Protein AF-A0A2T7SPR4-F1 (afdb_monomer)

Solvent-accessible surface area (backbone atoms only — not comparable to full-atom values): 12784 Å² total; per-residue (Å²): 130,50,58,51,98,85,68,46,82,44,52,90,81,49,91,84,80,85,78,83,82,87,76,84,77,83,79,58,44,59,30,41,39,30,24,38,58,37,72,44,50,56,90,56,76,87,61,84,59,63,59,44,70,48,76,47,58,72,59,97,83,54,58,77,85,75,49,42,76,55,82,44,64,46,56,80,56,70,88,67,65,66,62,46,78,38,78,56,28,26,42,52,46,59,66,44,50,91,62,39,48,80,43,70,38,55,7,35,36,33,30,38,45,63,75,40,82,49,74,49,65,62,90,78,86,72,60,84,78,58,85,77,83,86,52,71,48,38,33,31,32,38,71,87,79,73,41,77,48,75,41,68,66,51,75,59,89,55,33,40,33,35,48,76,85,81,67,36,33,43,36,35,56,56,41,53,19,55,87,93,42,71,55,59,57,43,99,85,70,33,61,56,92,78,82,61,51,74,45,50,97,76,56,50,74,42,68,130

Foldseek 3Di:
DDADPVRDDCVVVDDDDDDDDPDDDDAAWEKEKEQAEAEDELPDAADACGLPIDMDTDPPPDDCVQKDWDKDWDFQPNVDSDFDKAALRIWIDTIDHPRYDYDYGGYIYGHHYAPDKDKDWRDDDDDWPDDDDIDMWIWGQHPVVRDIDTFDWDDDRQWTKTDPVPWKIKIFRWAWDDVPHGADADPVRIGDDDDTDTGGPDIDIIDD

Structure (mmCIF, N/CA/C/O backbone):
data_AF-A0A2T7SPR4-F1
#
_entry.id   AF-A0A2T7SPR4-F1
#
loop_
_atom_site.group_PDB
_atom_site.id
_atom_site.type_symbol
_atom_site.label_atom_id
_atom_site.label_alt_id
_atom_site.label_comp_id
_atom_site.label_asym_id
_atom_site.label_entity_id
_atom_site.label_seq_id
_atom_site.pdbx_PDB_ins_code
_atom_site.Cartn_x
_atom_site.Cartn_y
_atom_site.Cartn_z
_atom_site.occupancy
_atom_site.B_iso_or_equiv
_ato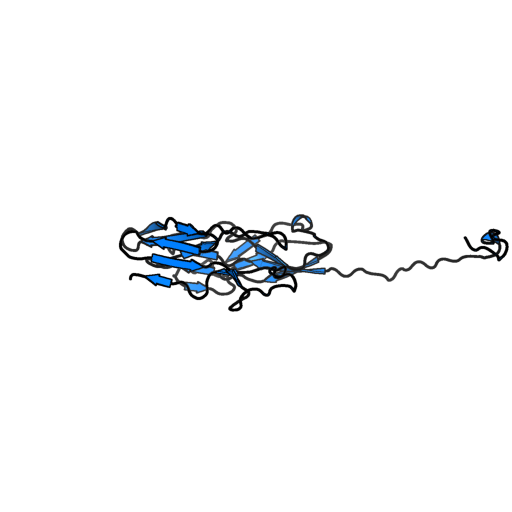m_site.auth_seq_id
_atom_site.auth_comp_id
_atom_site.auth_asym_id
_atom_site.auth_atom_id
_atom_site.pdbx_PDB_model_num
ATOM 1 N N . THR A 1 1 ? 25.889 -14.154 -46.155 1.00 71.38 1 THR A N 1
ATOM 2 C CA . THR A 1 1 ? 26.746 -14.254 -47.348 1.00 71.38 1 THR A CA 1
ATOM 3 C C . THR A 1 1 ? 26.028 -13.598 -48.499 1.00 71.38 1 THR A C 1
ATOM 5 O O . THR A 1 1 ? 24.821 -13.783 -48.635 1.00 71.38 1 THR A O 1
ATOM 8 N N . LEU A 1 2 ? 26.731 -12.753 -49.250 1.00 80.50 2 LEU A N 1
ATOM 9 C CA . LEU A 1 2 ? 26.182 -12.169 -50.472 1.00 80.50 2 LEU A CA 1
ATOM 10 C C . LEU A 1 2 ? 26.275 -13.241 -51.553 1.00 80.50 2 LEU A C 1
ATOM 12 O O . LEU A 1 2 ? 27.358 -13.768 -51.785 1.00 80.50 2 LEU A O 1
ATOM 16 N N . LYS A 1 3 ? 25.147 -13.606 -52.161 1.00 90.50 3 LYS A N 1
ATOM 17 C CA . LYS A 1 3 ? 25.098 -14.647 -53.190 1.00 90.50 3 LYS A CA 1
ATOM 18 C C . LYS A 1 3 ? 24.676 -14.070 -54.530 1.00 90.50 3 LYS A C 1
ATOM 20 O O . LYS A 1 3 ? 23.862 -13.148 -54.561 1.00 90.50 3 LYS A O 1
ATOM 25 N N . ASP A 1 4 ? 25.212 -14.612 -55.617 1.00 90.75 4 ASP A N 1
ATOM 26 C CA . ASP A 1 4 ? 24.749 -14.284 -56.967 1.00 90.75 4 ASP A CA 1
ATOM 27 C C . ASP A 1 4 ? 23.486 -15.085 -57.356 1.00 90.75 4 ASP A C 1
ATOM 29 O O . ASP A 1 4 ? 22.949 -15.880 -56.579 1.00 90.75 4 ASP A O 1
ATOM 33 N N . ALA A 1 5 ? 23.017 -14.898 -58.594 1.00 90.31 5 ALA A N 1
ATOM 34 C CA . ALA A 1 5 ? 21.871 -15.627 -59.141 1.00 90.31 5 ALA A CA 1
ATOM 35 C C . ALA A 1 5 ? 22.121 -17.140 -59.318 1.00 90.31 5 ALA A C 1
ATOM 37 O O . ALA A 1 5 ? 21.163 -17.897 -59.465 1.00 90.31 5 ALA A O 1
ATOM 38 N N . SER A 1 6 ? 23.383 -17.589 -59.287 1.00 93.38 6 SER A N 1
ATOM 39 C CA . SER A 1 6 ? 23.768 -19.005 -59.291 1.00 93.38 6 SER A CA 1
ATOM 40 C C . SER A 1 6 ? 23.952 -19.583 -57.879 1.00 93.38 6 SER A C 1
ATOM 42 O O . SER A 1 6 ? 24.276 -20.761 -57.727 1.00 93.38 6 SER A O 1
ATOM 44 N N . ASN A 1 7 ? 23.670 -18.783 -56.839 1.00 90.56 7 ASN A N 1
ATOM 45 C CA . ASN A 1 7 ? 23.831 -19.108 -55.423 1.00 90.56 7 ASN A CA 1
ATOM 46 C C . ASN A 1 7 ? 25.303 -19.327 -55.000 1.00 90.56 7 ASN A C 1
ATOM 48 O O . ASN A 1 7 ? 25.551 -19.919 -53.944 1.00 90.56 7 ASN A O 1
ATOM 52 N N . ALA A 1 8 ? 26.263 -18.831 -55.788 1.00 90.31 8 ALA A N 1
ATOM 53 C CA . ALA A 1 8 ? 27.683 -18.790 -55.449 1.00 90.31 8 ALA A CA 1
ATOM 54 C C . ALA A 1 8 ? 27.960 -17.696 -54.404 1.00 90.31 8 ALA A C 1
ATOM 56 O O . ALA A 1 8 ? 27.309 -16.651 -54.415 1.00 90.31 8 ALA A O 1
ATOM 57 N N . ASP A 1 9 ? 28.901 -17.933 -53.484 1.00 90.31 9 ASP A N 1
ATOM 58 C CA . ASP A 1 9 ? 29.313 -16.925 -52.500 1.00 90.31 9 ASP A CA 1
ATOM 59 C C . ASP A 1 9 ? 30.173 -15.858 -53.179 1.00 90.31 9 ASP A C 1
ATOM 61 O O . ASP A 1 9 ? 31.204 -16.155 -53.776 1.00 90.31 9 ASP A O 1
ATOM 65 N N . MET A 1 10 ? 29.729 -14.611 -53.090 1.00 88.75 10 MET A N 1
ATOM 66 C CA . MET A 1 10 ? 30.376 -13.457 -53.700 1.00 88.75 10 MET A CA 1
ATOM 67 C C . MET A 1 10 ? 31.043 -12.559 -52.664 1.00 88.75 10 MET A C 1
ATOM 69 O O . MET A 1 10 ? 31.479 -11.468 -53.019 1.00 88.75 10 MET A O 1
ATOM 73 N N . THR A 1 11 ? 31.107 -12.971 -51.395 1.00 87.12 11 THR A N 1
ATOM 74 C CA . THR A 1 11 ? 31.607 -12.132 -50.296 1.00 87.12 11 THR A CA 1
ATOM 75 C C . THR A 1 11 ? 33.022 -11.594 -50.572 1.00 87.12 11 THR A C 1
ATOM 77 O O . THR A 1 11 ? 33.270 -10.428 -50.289 1.00 87.12 11 THR A O 1
ATOM 80 N N . ASP A 1 12 ? 33.892 -12.362 -51.240 1.00 87.62 12 ASP A N 1
ATOM 81 C CA . ASP A 1 12 ? 35.265 -11.950 -51.596 1.00 87.62 12 ASP A CA 1
ATOM 82 C C . ASP A 1 12 ? 35.340 -10.866 -52.691 1.00 87.62 12 ASP A C 1
ATOM 84 O O . ASP A 1 12 ? 36.358 -10.188 -52.830 1.00 87.62 12 ASP A O 1
ATOM 88 N N . ASN A 1 13 ? 34.261 -10.659 -53.454 1.00 89.69 13 ASN A N 1
ATOM 89 C CA . ASN A 1 13 ? 34.183 -9.611 -54.480 1.00 89.69 13 ASN A CA 1
ATOM 90 C C . ASN A 1 13 ? 33.796 -8.239 -53.905 1.00 89.69 13 ASN A C 1
ATOM 92 O O . ASN A 1 13 ? 33.783 -7.249 -54.639 1.00 89.69 13 ASN A O 1
ATOM 96 N N . TYR A 1 14 ? 33.469 -8.166 -52.611 1.00 85.31 14 TYR A N 1
ATOM 97 C CA . TYR A 1 14 ? 33.059 -6.938 -51.939 1.00 85.31 14 TYR A CA 1
ATOM 98 C C . TYR A 1 14 ? 33.912 -6.683 -50.698 1.00 85.31 14 TYR A C 1
ATOM 100 O O . TYR A 1 14 ? 34.055 -7.533 -49.826 1.00 85.31 14 TYR A O 1
ATOM 108 N N . THR A 1 15 ? 34.405 -5.455 -50.547 1.00 86.38 15 THR A N 1
ATOM 109 C CA . THR A 1 15 ? 34.877 -4.980 -49.243 1.00 86.38 15 THR A CA 1
ATOM 110 C C . THR A 1 15 ? 33.665 -4.551 -48.421 1.00 86.38 15 THR A C 1
ATOM 112 O O . THR A 1 15 ? 33.066 -3.511 -48.688 1.00 86.38 15 THR A O 1
ATOM 115 N N . ILE A 1 16 ? 33.278 -5.361 -47.435 1.00 81.88 16 ILE A N 1
ATOM 116 C CA . ILE A 1 16 ? 32.205 -5.016 -46.497 1.00 81.88 16 ILE A CA 1
ATOM 117 C C . ILE A 1 16 ? 32.818 -4.272 -45.312 1.00 81.88 16 ILE A C 1
ATOM 119 O O . ILE A 1 16 ? 33.525 -4.865 -44.499 1.00 81.88 16 ILE A O 1
ATOM 123 N N . THR A 1 17 ? 32.514 -2.981 -45.194 1.00 83.31 17 THR A N 1
ATOM 124 C CA . THR A 1 17 ? 32.894 -2.176 -44.029 1.00 83.31 17 THR A CA 1
ATOM 125 C C . THR A 1 17 ? 31.699 -2.052 -43.097 1.00 83.31 17 THR A C 1
ATOM 127 O O . THR A 1 17 ? 30.687 -1.448 -43.453 1.00 83.31 17 THR A O 1
ATOM 130 N N . TYR A 1 18 ? 31.820 -2.605 -41.894 1.00 82.38 18 TYR A N 1
ATOM 131 C CA . TYR A 1 18 ? 30.871 -2.349 -40.816 1.00 82.38 18 TYR A CA 1
ATOM 132 C C . TYR A 1 18 ? 31.279 -1.066 -40.100 1.00 82.38 18 TYR A C 1
ATOM 134 O O . TYR A 1 18 ? 32.449 -0.875 -39.773 1.00 82.38 18 TYR A O 1
ATOM 142 N N . VAL A 1 19 ? 30.316 -0.177 -39.882 1.00 86.25 19 VAL A N 1
ATOM 143 C CA . VAL A 1 19 ? 30.499 0.986 -39.017 1.00 86.25 19 VAL A CA 1
ATOM 144 C C . VAL A 1 19 ? 29.833 0.660 -37.692 1.00 86.25 19 VAL A C 1
ATOM 146 O O . VAL A 1 19 ? 28.638 0.356 -37.665 1.00 86.25 19 VAL A O 1
ATOM 149 N N . ASP A 1 20 ? 30.599 0.717 -36.607 1.00 86.19 20 ASP A N 1
ATOM 150 C CA . ASP A 1 20 ? 30.055 0.508 -35.272 1.00 86.19 20 ASP A CA 1
ATOM 151 C C . ASP A 1 20 ? 29.042 1.602 -34.941 1.00 86.19 20 ASP A C 1
ATOM 153 O O . ASP A 1 20 ? 29.295 2.800 -35.098 1.00 86.19 20 ASP A O 1
ATOM 157 N N . ASN A 1 21 ? 27.887 1.191 -34.426 1.00 80.81 21 ASN A N 1
ATOM 158 C CA . ASN A 1 21 ? 26.965 2.127 -33.815 1.00 80.81 21 ASN A CA 1
ATOM 159 C C . ASN A 1 21 ? 27.462 2.469 -32.407 1.00 80.81 21 ASN A C 1
ATOM 161 O O . ASN A 1 21 ? 27.262 1.713 -31.460 1.00 80.81 21 ASN A O 1
ATOM 165 N N . THR A 1 22 ? 28.078 3.638 -32.275 1.00 84.19 22 THR A N 1
ATOM 166 C CA . THR A 1 22 ? 28.617 4.150 -31.008 1.00 84.19 22 THR A CA 1
ATOM 167 C C . THR A 1 22 ? 27.644 5.065 -30.257 1.00 84.19 22 THR A C 1
ATOM 169 O O . THR A 1 22 ? 28.009 5.642 -29.236 1.00 84.19 22 THR A O 1
ATOM 172 N N . THR A 1 23 ? 26.408 5.218 -30.749 1.00 85.75 23 THR A N 1
ATOM 173 C CA . THR A 1 23 ? 25.467 6.254 -30.275 1.00 85.75 23 THR A CA 1
ATOM 174 C C . THR A 1 23 ? 24.176 5.717 -29.663 1.00 85.75 23 THR A C 1
ATOM 176 O O . THR A 1 23 ? 23.462 6.465 -28.993 1.00 85.75 23 THR A O 1
ATOM 179 N N . SER A 1 24 ? 23.851 4.435 -29.848 1.00 85.56 24 SER A N 1
ATOM 180 C CA . SER A 1 24 ? 22.658 3.855 -29.227 1.00 85.56 24 SER A CA 1
ATOM 181 C C . SER A 1 24 ? 22.791 3.787 -27.708 1.00 85.56 24 SER A C 1
ATOM 183 O O . SER A 1 24 ? 23.761 3.261 -27.171 1.00 85.56 24 SER A O 1
ATOM 185 N N . SER A 1 25 ? 21.766 4.277 -27.014 1.00 86.56 25 SER A N 1
ATOM 186 C CA . SER A 1 25 ? 21.624 4.157 -25.566 1.00 86.56 25 SER A CA 1
ATOM 187 C C . SER A 1 25 ? 20.241 3.614 -25.226 1.00 86.56 25 SER A C 1
ATOM 189 O O . SER A 1 25 ? 19.264 3.871 -25.930 1.00 86.56 25 SER A O 1
ATOM 191 N N . ILE A 1 26 ? 20.166 2.839 -24.148 1.00 87.75 26 ILE A N 1
ATOM 192 C CA . ILE A 1 26 ? 18.902 2.399 -23.561 1.00 87.75 26 ILE A CA 1
ATOM 193 C C . ILE A 1 26 ? 18.678 3.271 -22.333 1.00 87.75 26 ILE A C 1
ATOM 195 O O . ILE A 1 26 ? 19.463 3.235 -21.384 1.00 87.75 26 ILE A O 1
ATOM 199 N N . ALA A 1 27 ? 17.629 4.090 -22.370 1.00 94.12 27 ALA A N 1
ATOM 200 C CA . ALA A 1 27 ? 17.249 4.895 -21.221 1.00 94.12 27 ALA A CA 1
ATOM 201 C C . ALA A 1 27 ? 16.743 3.995 -20.085 1.00 94.12 27 ALA A C 1
ATOM 203 O O . ALA A 1 27 ? 16.100 2.971 -20.325 1.00 94.12 27 ALA A O 1
ATOM 204 N N . LYS A 1 28 ? 17.001 4.402 -18.840 1.00 96.38 28 LYS A N 1
ATOM 205 C CA . LYS A 1 28 ? 16.432 3.734 -17.667 1.00 96.38 28 LYS A CA 1
ATOM 206 C C . LYS A 1 28 ? 14.904 3.830 -17.685 1.00 96.38 28 LYS A C 1
ATOM 208 O O . LYS A 1 28 ? 14.354 4.876 -18.032 1.00 96.38 28 LYS A O 1
ATOM 213 N N . ALA A 1 29 ? 14.230 2.770 -17.252 1.00 97.62 29 ALA A N 1
ATOM 214 C CA . ALA A 1 29 ? 12.786 2.776 -17.046 1.00 97.62 29 ALA A CA 1
ATOM 215 C C . ALA A 1 29 ? 12.419 3.555 -15.770 1.00 97.62 29 ALA A C 1
ATOM 217 O O . ALA A 1 29 ? 13.218 3.658 -14.842 1.00 97.62 29 ALA A O 1
ATOM 218 N N . ASN A 1 30 ? 11.210 4.107 -15.688 1.00 97.94 30 ASN A N 1
ATOM 219 C CA . ASN A 1 30 ? 10.758 4.788 -14.472 1.00 97.94 30 ASN A CA 1
ATOM 220 C C . ASN A 1 30 ? 10.145 3.780 -13.497 1.00 97.94 30 ASN A C 1
ATOM 222 O O . ASN A 1 30 ? 9.301 2.980 -13.891 1.00 97.94 30 ASN A O 1
ATOM 226 N N . LEU A 1 31 ? 10.540 3.859 -12.227 1.00 98.19 31 LEU A N 1
ATOM 227 C CA . LEU A 1 31 ? 9.975 3.061 -11.144 1.00 98.19 31 LEU A CA 1
ATOM 228 C C . LEU A 1 31 ? 9.487 3.988 -10.033 1.00 98.19 31 LEU A C 1
ATOM 230 O O . LEU A 1 31 ? 10.230 4.851 -9.562 1.00 98.19 31 LEU A O 1
ATOM 234 N N . THR A 1 32 ? 8.254 3.795 -9.587 1.00 98.06 32 THR A N 1
ATOM 235 C C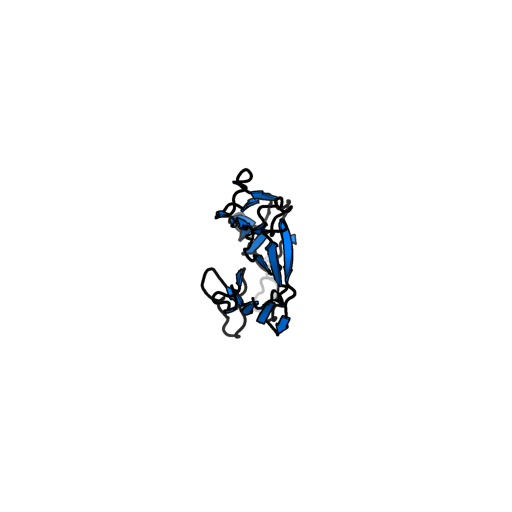A . THR A 1 32 ? 7.701 4.475 -8.416 1.00 98.06 32 THR A CA 1
ATOM 236 C C . THR A 1 32 ? 7.659 3.518 -7.236 1.00 98.06 32 THR A C 1
ATOM 238 O O . THR A 1 32 ? 7.144 2.405 -7.342 1.00 98.06 32 THR A O 1
ATOM 241 N N . VAL A 1 33 ? 8.192 3.975 -6.106 1.00 98.50 33 VAL A N 1
ATOM 242 C CA . VAL A 1 33 ? 8.182 3.288 -4.815 1.00 98.50 33 VAL A CA 1
ATOM 243 C C . VAL A 1 33 ? 7.330 4.116 -3.860 1.00 98.50 33 VAL A C 1
ATOM 245 O O . VAL A 1 33 ? 7.739 5.189 -3.422 1.00 98.50 33 VAL A O 1
ATOM 248 N N . ALA A 1 34 ? 6.125 3.646 -3.561 1.00 97.75 34 ALA A N 1
ATOM 249 C CA . ALA A 1 34 ? 5.205 4.330 -2.661 1.00 97.75 34 ALA A CA 1
ATOM 250 C C . ALA A 1 34 ? 5.328 3.756 -1.250 1.00 97.75 34 ALA A C 1
ATOM 252 O O . ALA A 1 34 ? 5.227 2.542 -1.089 1.00 97.75 34 ALA A O 1
ATOM 253 N N . ALA A 1 35 ? 5.521 4.600 -0.235 1.00 98.50 35 ALA A N 1
ATOM 254 C CA . ALA A 1 35 ? 5.318 4.177 1.147 1.00 98.50 35 ALA A CA 1
ATOM 255 C C . ALA A 1 35 ? 3.833 3.873 1.358 1.00 98.50 35 ALA A C 1
ATOM 257 O O . ALA A 1 35 ? 2.975 4.702 1.059 1.00 98.50 35 ALA A O 1
ATOM 258 N N . ASN A 1 36 ? 3.528 2.677 1.851 1.00 97.88 36 ASN A N 1
ATOM 259 C CA . ASN A 1 36 ? 2.151 2.306 2.140 1.00 97.88 36 ASN A CA 1
ATOM 260 C C . ASN A 1 36 ? 1.699 3.043 3.399 1.00 97.88 36 ASN A C 1
ATOM 262 O O . ASN A 1 36 ? 2.442 3.093 4.383 1.00 97.88 36 ASN A O 1
ATOM 266 N N . SER A 1 37 ? 0.477 3.576 3.383 1.00 97.44 37 SER A N 1
ATOM 267 C CA . SER A 1 37 ? -0.091 4.216 4.564 1.00 97.44 37 SER A CA 1
ATOM 268 C C . SER A 1 37 ? -0.147 3.237 5.737 1.00 97.44 37 SER A C 1
ATOM 270 O O . SER A 1 37 ? -0.421 2.044 5.557 1.00 97.44 37 SER A O 1
ATOM 272 N N . ASP A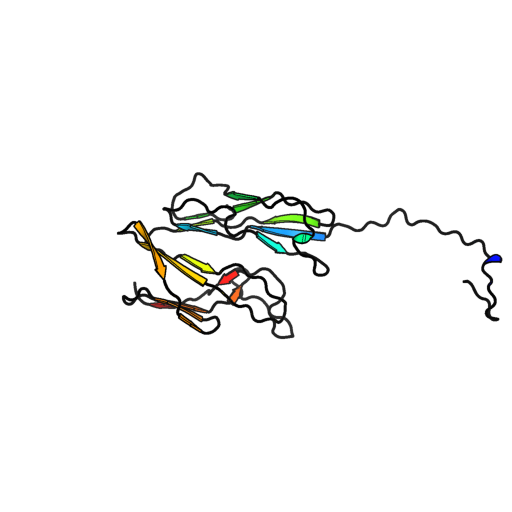 1 38 ? 0.116 3.744 6.937 1.00 98.19 38 ASP A N 1
ATOM 273 C CA . ASP A 1 38 ? 0.130 2.946 8.162 1.00 98.19 38 ASP A CA 1
ATOM 274 C C . ASP A 1 38 ? -0.577 3.670 9.308 1.00 98.19 38 ASP A C 1
ATOM 276 O O . ASP A 1 38 ? -0.823 4.881 9.266 1.00 98.19 38 ASP A O 1
ATOM 280 N N . ALA A 1 39 ? -0.930 2.911 10.338 1.00 98.19 39 ALA A N 1
ATOM 281 C CA . ALA A 1 39 ? -1.628 3.436 11.491 1.00 98.19 39 ALA A CA 1
ATOM 282 C C . ALA A 1 39 ? -1.265 2.694 12.775 1.00 98.19 39 ALA A C 1
ATOM 284 O O . ALA A 1 39 ? -0.967 1.501 12.767 1.00 98.19 39 ALA A O 1
ATOM 285 N N . ARG A 1 40 ? -1.370 3.404 13.897 1.00 98.00 40 ARG A N 1
ATOM 286 C CA . ARG A 1 40 ? -1.244 2.828 15.241 1.00 98.00 40 ARG A CA 1
ATOM 287 C C . ARG A 1 40 ? -2.214 3.479 16.210 1.00 98.00 40 ARG A C 1
ATOM 289 O O . ARG A 1 40 ? -2.669 4.595 15.969 1.00 98.00 40 ARG A O 1
ATOM 296 N N . PHE A 1 41 ? -2.456 2.847 17.353 1.00 98.38 41 PHE A N 1
ATOM 297 C CA . PHE A 1 41 ? -3.156 3.512 18.453 1.00 98.38 41 PHE A CA 1
ATOM 298 C C . PHE A 1 41 ? -2.248 4.504 19.192 1.00 98.38 41 PHE A C 1
ATOM 300 O O . PHE A 1 41 ? -1.024 4.338 19.239 1.00 98.38 41 PHE A O 1
ATOM 307 N N . VAL A 1 42 ? -2.853 5.517 19.822 1.00 97.12 42 VAL A N 1
ATOM 308 C CA . VAL A 1 42 ? -2.161 6.546 20.629 1.00 97.12 42 VAL A CA 1
ATOM 309 C C . VAL A 1 42 ? -1.198 5.979 21.683 1.00 97.12 42 VAL A C 1
ATOM 311 O O . VAL A 1 42 ? -0.183 6.611 21.963 1.00 97.12 42 VAL A O 1
ATOM 314 N N . VAL A 1 43 ? -1.466 4.782 22.218 1.00 95.25 43 VAL A N 1
ATOM 315 C CA . VAL A 1 43 ? -0.647 4.110 23.250 1.00 95.25 43 VAL A CA 1
ATOM 316 C C . VAL A 1 43 ? 0.543 3.315 22.709 1.00 95.25 43 VAL A C 1
ATOM 318 O O . VAL A 1 43 ? 1.385 2.871 23.484 1.00 95.25 43 VAL A O 1
ATOM 321 N N . GLN A 1 44 ? 0.607 3.088 21.397 1.00 96.75 44 GLN A N 1
ATOM 322 C CA . GLN A 1 44 ? 1.661 2.287 20.777 1.00 96.75 44 GLN A CA 1
ATOM 323 C C . GLN A 1 44 ? 2.825 3.161 20.310 1.00 96.75 44 GLN A C 1
ATOM 325 O O . GLN A 1 44 ? 2.663 4.343 20.015 1.00 96.75 44 GLN A O 1
ATOM 330 N N . THR A 1 45 ? 4.004 2.562 20.189 1.00 96.38 45 THR A N 1
ATOM 331 C CA . THR A 1 45 ? 5.123 3.149 19.445 1.00 96.38 45 THR A CA 1
ATOM 332 C C . THR A 1 45 ? 4.980 2.860 17.952 1.00 96.38 45 THR A C 1
ATOM 334 O O . THR A 1 45 ? 4.241 1.959 17.557 1.00 96.38 45 THR A O 1
ATOM 337 N N . ASP A 1 46 ? 5.696 3.614 17.119 1.00 97.19 46 ASP A N 1
ATOM 338 C CA . ASP A 1 46 ? 5.733 3.360 15.677 1.00 97.19 46 ASP A CA 1
ATOM 339 C C . ASP A 1 46 ? 6.304 1.958 15.394 1.00 97.19 46 ASP A C 1
ATOM 341 O O . ASP A 1 46 ? 7.256 1.516 16.047 1.00 97.19 46 ASP A O 1
ATOM 345 N N . ALA A 1 47 ? 5.710 1.250 14.433 1.00 96.06 47 ALA A N 1
ATOM 346 C CA . ALA A 1 47 ? 6.178 -0.066 14.021 1.00 96.06 47 ALA A CA 1
ATOM 347 C C . ALA A 1 47 ? 7.452 0.052 13.171 1.00 96.06 47 ALA A C 1
ATOM 349 O O . ALA A 1 47 ? 7.578 0.938 12.323 1.00 96.06 47 ALA A O 1
ATOM 350 N N . ALA A 1 48 ? 8.395 -0.873 13.358 1.00 96.38 48 ALA A N 1
ATOM 351 C CA . ALA A 1 48 ? 9.579 -0.940 12.510 1.00 96.38 48 ALA A CA 1
ATOM 352 C C . ALA A 1 48 ? 9.172 -1.222 11.054 1.00 96.38 48 ALA A C 1
ATOM 354 O O . ALA A 1 48 ? 8.454 -2.180 10.784 1.00 96.38 48 ALA A O 1
ATOM 355 N N . GLY A 1 49 ? 9.633 -0.385 10.121 1.00 96.50 49 GLY A N 1
ATOM 356 C CA . GLY A 1 49 ? 9.322 -0.528 8.695 1.00 96.50 49 GLY A CA 1
ATOM 357 C C . GLY A 1 49 ? 7.884 -0.169 8.297 1.00 96.50 49 GLY A C 1
ATOM 358 O O . GLY A 1 49 ? 7.563 -0.288 7.115 1.00 96.50 49 GLY A O 1
ATOM 359 N N . TYR A 1 50 ? 7.049 0.306 9.231 1.00 98.00 50 TYR A N 1
ATOM 360 C CA . TYR A 1 50 ? 5.652 0.693 8.988 1.00 98.00 50 TYR A CA 1
ATOM 361 C C . TYR A 1 50 ? 4.880 -0.385 8.199 1.00 98.00 50 TYR A C 1
ATOM 363 O O . TYR A 1 50 ? 5.046 -1.581 8.442 1.00 98.00 50 TYR A O 1
ATOM 371 N N . ASN A 1 51 ? 4.069 0.016 7.217 1.00 97.06 51 ASN A N 1
ATOM 372 C CA . ASN A 1 51 ? 3.353 -0.894 6.325 1.00 97.06 51 ASN A CA 1
ATOM 373 C C . ASN A 1 51 ? 4.138 -1.217 5.030 1.00 97.06 51 ASN A C 1
ATOM 375 O O . ASN A 1 51 ? 3.567 -1.673 4.036 1.00 97.06 51 ASN A O 1
ATOM 379 N N . GLY A 1 52 ? 5.455 -0.986 5.015 1.00 97.44 52 GLY A N 1
ATOM 380 C CA . GLY A 1 52 ? 6.315 -1.250 3.861 1.00 97.44 52 GLY A CA 1
ATOM 381 C C . GLY A 1 52 ? 6.067 -0.321 2.666 1.00 97.44 52 GLY A C 1
ATOM 382 O O . GLY A 1 52 ? 5.572 0.798 2.809 1.00 97.44 52 GLY A O 1
ATOM 383 N N . VAL A 1 53 ? 6.445 -0.787 1.473 1.00 98.06 53 VAL A N 1
ATOM 384 C CA . VAL A 1 53 ? 6.294 -0.047 0.212 1.00 98.06 53 VAL A CA 1
ATOM 385 C C . VAL A 1 53 ? 5.595 -0.880 -0.860 1.00 98.06 53 VAL A C 1
ATOM 387 O O . VAL A 1 53 ? 5.640 -2.110 -0.825 1.00 98.06 53 VAL A O 1
ATOM 390 N N . SER A 1 54 ? 5.007 -0.202 -1.842 1.00 96.94 54 SER A N 1
ATOM 391 C CA . SER A 1 54 ? 4.497 -0.792 -3.081 1.00 96.94 54 SER A CA 1
ATOM 392 C C . SER A 1 54 ? 5.265 -0.256 -4.288 1.00 96.94 54 SER A C 1
ATOM 394 O O . SER A 1 54 ? 5.664 0.909 -4.321 1.00 96.94 54 SER A O 1
ATOM 396 N N . TYR A 1 55 ? 5.460 -1.102 -5.299 1.00 96.75 55 TYR A N 1
ATOM 397 C CA . TYR A 1 55 ? 6.251 -0.788 -6.490 1.00 96.75 55 TYR A CA 1
ATOM 398 C C . TYR A 1 55 ? 5.361 -0.698 -7.726 1.00 96.75 55 TYR A C 1
ATOM 400 O O . TYR A 1 55 ? 4.448 -1.501 -7.883 1.00 96.75 55 TYR A O 1
ATOM 408 N N . SER A 1 56 ? 5.621 0.255 -8.617 1.00 95.38 56 SER A N 1
ATOM 409 C CA . SER A 1 56 ? 4.949 0.353 -9.917 1.00 95.38 56 SER A CA 1
ATOM 410 C C . SER A 1 56 ? 5.934 0.802 -10.988 1.00 95.38 56 SER A C 1
ATOM 412 O O . SER A 1 56 ? 6.723 1.714 -10.748 1.00 95.38 56 SER A O 1
ATOM 414 N N . GLY A 1 57 ? 5.884 0.169 -12.161 1.00 95.62 57 GLY A N 1
ATOM 415 C CA . GLY A 1 57 ? 6.761 0.485 -13.294 1.00 95.62 57 GLY A CA 1
ATOM 416 C C . GLY A 1 57 ? 7.851 -0.546 -13.593 1.00 95.62 57 GLY A C 1
ATOM 417 O O . GLY A 1 57 ? 8.647 -0.317 -14.500 1.00 95.62 57 GLY A O 1
ATOM 418 N N . PHE A 1 58 ? 7.887 -1.688 -12.891 1.00 95.50 58 PHE A N 1
ATOM 419 C CA . PHE A 1 58 ? 8.723 -2.812 -13.324 1.00 95.50 58 PHE A CA 1
ATOM 420 C C . PHE A 1 58 ? 8.320 -3.274 -14.727 1.00 95.50 58 PHE A C 1
ATOM 422 O O . PHE A 1 58 ? 7.133 -3.349 -15.056 1.00 95.50 58 PHE A O 1
ATOM 429 N N . VAL A 1 59 ? 9.316 -3.599 -15.546 1.00 94.44 59 VAL A N 1
ATOM 430 C CA . VAL A 1 59 ? 9.125 -4.089 -16.913 1.00 94.44 59 VAL A CA 1
ATOM 431 C C . VAL A 1 59 ? 9.471 -5.572 -17.009 1.00 94.44 59 VAL A C 1
ATOM 433 O O . VAL A 1 59 ? 10.151 -6.116 -16.148 1.00 94.44 59 VAL A O 1
ATOM 436 N N . ALA A 1 60 ? 8.982 -6.244 -18.053 1.00 91.56 60 ALA A N 1
ATOM 437 C CA . ALA A 1 60 ? 9.356 -7.623 -18.393 1.00 91.56 60 ALA A CA 1
ATOM 438 C C . ALA A 1 60 ? 9.208 -8.665 -17.256 1.00 91.56 60 ALA A C 1
ATOM 440 O O . ALA A 1 60 ? 9.916 -9.667 -17.237 1.00 91.56 60 ALA A O 1
ATOM 441 N N . GLY A 1 61 ? 8.276 -8.449 -16.319 1.00 89.50 61 GLY A N 1
ATOM 442 C CA . GLY A 1 61 ? 8.056 -9.355 -15.185 1.00 89.50 61 GLY A CA 1
ATOM 443 C C . GLY A 1 61 ? 9.128 -9.273 -14.093 1.00 89.50 61 GLY A C 1
ATOM 444 O O . GLY A 1 61 ? 9.178 -10.143 -13.226 1.00 89.50 61 GLY A O 1
ATOM 445 N N . GLU A 1 62 ? 9.980 -8.246 -14.122 1.00 95.12 62 GLU A N 1
ATOM 446 C CA . GLU A 1 62 ? 10.939 -7.980 -13.056 1.00 95.12 62 GLU A CA 1
ATOM 447 C C . GLU A 1 62 ? 10.234 -7.660 -11.729 1.00 95.12 62 GLU A C 1
ATOM 449 O O . GLU A 1 62 ? 9.081 -7.227 -11.680 1.00 95.12 62 GLU A O 1
ATOM 454 N N . THR A 1 63 ? 10.952 -7.877 -10.628 1.00 94.31 63 THR A N 1
ATOM 455 C CA . THR A 1 63 ? 10.462 -7.628 -9.267 1.00 94.31 63 THR A CA 1
ATOM 456 C C . THR A 1 63 ? 11.486 -6.816 -8.480 1.00 94.31 63 THR A C 1
ATOM 458 O O . THR A 1 63 ? 12.571 -6.521 -8.982 1.00 94.31 63 THR A O 1
ATOM 461 N N . SER A 1 64 ? 11.200 -6.502 -7.213 1.00 95.19 64 SER A N 1
ATOM 462 C CA . SER A 1 64 ? 12.142 -5.803 -6.328 1.00 95.19 64 SER A CA 1
ATOM 463 C C . SER A 1 64 ? 13.496 -6.505 -6.163 1.00 95.19 64 SER A C 1
ATOM 465 O O . SER A 1 64 ? 14.447 -5.855 -5.739 1.00 95.19 64 SER A O 1
ATOM 467 N N . SER A 1 65 ? 13.630 -7.774 -6.569 1.00 96.12 65 SER A N 1
ATOM 468 C CA . SER A 1 65 ? 14.906 -8.500 -6.604 1.00 96.12 65 SER A CA 1
ATOM 469 C C . SER A 1 65 ? 15.966 -7.877 -7.520 1.00 96.12 65 SER A C 1
ATOM 471 O O . SER A 1 65 ? 17.143 -8.183 -7.363 1.00 96.12 65 SER A O 1
ATOM 473 N N . VAL A 1 66 ? 15.573 -7.042 -8.493 1.00 97.25 66 VAL A N 1
ATOM 474 C CA . VAL A 1 66 ? 16.516 -6.348 -9.396 1.00 97.25 66 VAL A CA 1
ATOM 475 C C . VAL A 1 66 ? 17.031 -5.026 -8.817 1.00 97.25 66 VAL A C 1
ATOM 477 O O . VAL A 1 66 ? 17.874 -4.365 -9.425 1.00 97.25 66 VAL A O 1
ATOM 480 N N . LEU A 1 67 ? 16.509 -4.612 -7.660 1.00 98.06 67 LEU A N 1
ATOM 481 C CA . LEU A 1 67 ? 16.928 -3.400 -6.970 1.00 98.06 67 LEU A CA 1
ATOM 482 C C . LEU A 1 67 ? 18.071 -3.704 -5.999 1.00 98.06 67 LEU A C 1
ATOM 484 O O . LEU A 1 67 ? 18.133 -4.771 -5.393 1.00 98.06 67 LEU A O 1
ATOM 488 N N . GLY A 1 68 ? 18.964 -2.733 -5.836 1.00 98.25 68 GLY A N 1
ATOM 489 C CA . GLY A 1 68 ? 19.990 -2.735 -4.799 1.00 98.25 68 GLY A CA 1
ATOM 490 C C . GLY A 1 68 ? 19.634 -1.809 -3.635 1.00 98.25 68 GLY A C 1
ATOM 491 O O . GLY A 1 68 ? 18.688 -1.018 -3.701 1.00 98.25 68 GLY A O 1
ATOM 492 N N . GLY A 1 69 ? 20.464 -1.839 -2.593 1.00 97.31 69 GLY A N 1
ATOM 493 C CA . GLY A 1 69 ? 20.234 -1.082 -1.361 1.00 97.31 69 GLY A CA 1
ATOM 494 C C . GLY A 1 69 ? 19.134 -1.696 -0.494 1.00 97.31 69 GLY A C 1
ATOM 495 O O . GLY A 1 69 ? 18.671 -2.807 -0.745 1.00 97.31 69 GLY A O 1
ATOM 496 N N . SER A 1 70 ? 18.719 -0.955 0.528 1.00 96.88 70 SER A N 1
ATOM 497 C 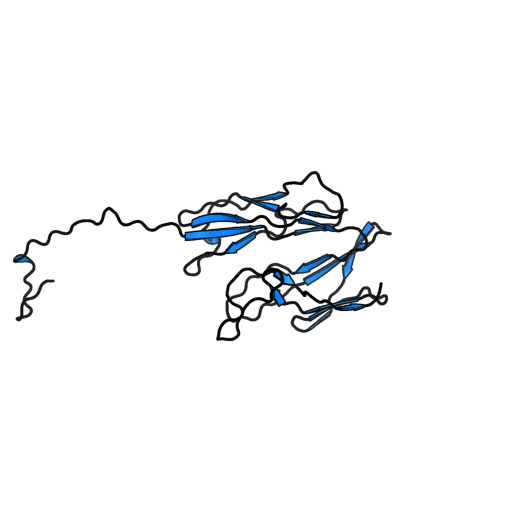CA . SER A 1 70 ? 17.660 -1.370 1.449 1.00 96.88 70 SER A CA 1
ATOM 498 C C . SER A 1 70 ? 16.646 -0.250 1.579 1.00 96.88 70 SER A C 1
ATOM 500 O O . SER A 1 70 ? 17.020 0.911 1.753 1.00 96.88 70 SER A O 1
ATOM 502 N N . VAL A 1 71 ? 15.362 -0.598 1.516 1.00 97.69 71 VAL A N 1
ATOM 503 C CA . VAL A 1 71 ? 14.303 0.380 1.753 1.00 97.69 71 VAL A CA 1
ATOM 504 C C . VAL A 1 71 ? 14.334 0.833 3.212 1.00 97.69 71 VAL A C 1
ATOM 506 O O . VAL A 1 71 ? 14.395 0.019 4.133 1.00 97.69 71 VAL A O 1
ATOM 509 N N . SER A 1 72 ? 14.286 2.143 3.413 1.00 98.19 72 SER A N 1
ATOM 510 C CA . SER A 1 72 ? 14.123 2.780 4.715 1.00 98.19 72 SER A CA 1
ATOM 511 C C . SER A 1 72 ? 12.895 3.673 4.670 1.00 98.19 72 SER A C 1
ATOM 513 O O . SER A 1 72 ? 12.724 4.433 3.716 1.00 98.19 72 SER A O 1
ATOM 515 N N . ILE A 1 73 ? 12.045 3.580 5.690 1.00 98.69 73 ILE A N 1
ATOM 516 C CA . ILE A 1 73 ? 10.849 4.409 5.836 1.00 98.69 73 ILE A CA 1
ATOM 517 C C . ILE A 1 73 ? 10.988 5.199 7.130 1.00 98.69 73 ILE A C 1
ATOM 519 O O . ILE A 1 73 ? 11.184 4.623 8.200 1.00 98.69 73 ILE A O 1
ATOM 523 N N . SER A 1 74 ? 10.878 6.519 7.027 1.00 98.19 74 SER A N 1
ATOM 524 C CA . SER A 1 74 ? 10.855 7.424 8.176 1.00 98.19 74 SER A CA 1
ATOM 525 C C . SER A 1 74 ? 9.518 8.149 8.263 1.00 98.19 74 SER A C 1
ATOM 527 O O . SER A 1 74 ? 8.848 8.349 7.252 1.00 98.19 74 SER A O 1
ATOM 529 N N . ARG A 1 75 ? 9.140 8.554 9.476 1.00 98.38 75 ARG A N 1
ATOM 530 C CA . ARG A 1 75 ? 7.981 9.414 9.714 1.00 98.38 75 ARG A CA 1
ATOM 531 C C . ARG A 1 75 ? 8.458 10.840 9.955 1.00 98.38 75 ARG A C 1
ATOM 533 O O . ARG A 1 75 ? 9.126 11.106 10.952 1.00 98.38 75 ARG A O 1
ATOM 540 N N . SER A 1 76 ? 8.121 11.754 9.049 1.00 98.19 76 SER A N 1
ATOM 541 C CA . SER A 1 76 ? 8.611 13.142 9.064 1.00 98.19 76 SER A CA 1
ATOM 542 C C . SER A 1 76 ? 8.156 13.932 10.297 1.00 98.19 76 SER A C 1
ATOM 544 O O . SER A 1 76 ? 8.859 14.829 10.754 1.00 98.19 76 SER A O 1
ATOM 546 N N . ASN A 1 77 ? 7.015 13.563 10.883 1.00 97.44 77 ASN A N 1
ATOM 547 C CA . ASN A 1 77 ? 6.448 14.161 12.089 1.00 97.44 77 ASN A CA 1
ATOM 548 C C . ASN A 1 77 ? 6.594 13.260 13.332 1.00 97.44 77 ASN A C 1
ATOM 550 O O . ASN A 1 77 ? 5.668 13.148 14.132 1.00 97.44 77 ASN A O 1
ATOM 554 N N . ALA A 1 78 ? 7.749 12.610 13.516 1.00 96.38 78 ALA A N 1
ATOM 555 C CA . ALA A 1 78 ? 7.972 11.637 14.596 1.00 96.38 78 ALA A CA 1
ATOM 556 C C . ALA A 1 78 ? 7.675 12.160 16.021 1.00 96.38 78 ALA A C 1
ATOM 558 O O . ALA A 1 78 ? 7.283 11.385 16.890 1.00 96.38 78 ALA A O 1
ATOM 559 N N . ALA A 1 79 ? 7.820 13.467 16.270 1.00 96.81 79 ALA A N 1
ATOM 560 C CA . ALA A 1 79 ? 7.502 14.081 17.564 1.00 96.81 79 ALA A CA 1
ATOM 561 C C . ALA A 1 79 ? 5.987 14.232 17.822 1.00 96.81 79 ALA A C 1
ATOM 563 O O . ALA A 1 79 ? 5.568 14.468 18.956 1.00 96.81 79 ALA A O 1
ATOM 564 N N . THR A 1 80 ? 5.150 14.116 16.789 1.00 97.00 80 THR A N 1
ATOM 565 C CA . THR A 1 80 ? 3.699 14.251 16.905 1.00 97.00 80 THR A CA 1
ATOM 566 C C . THR A 1 80 ? 3.075 12.934 17.348 1.00 97.00 80 THR A C 1
ATOM 568 O O . THR A 1 80 ? 3.085 11.952 16.609 1.00 97.00 80 THR A O 1
ATOM 571 N N . GLN A 1 81 ? 2.483 12.939 18.544 1.00 96.88 81 GLN A N 1
ATOM 572 C CA . GLN A 1 81 ? 1.882 11.751 19.165 1.00 96.88 81 GLN A CA 1
ATOM 573 C C . GLN A 1 81 ? 0.363 11.865 19.370 1.00 96.88 81 GLN A C 1
ATOM 575 O O . GLN A 1 81 ? -0.266 10.900 19.799 1.00 96.88 81 GLN A O 1
ATOM 580 N N . ALA A 1 82 ? -0.227 13.027 19.071 1.00 97.88 82 ALA A N 1
ATOM 581 C CA . ALA A 1 82 ? -1.664 13.245 19.186 1.00 97.88 82 ALA A CA 1
ATOM 582 C C . ALA A 1 82 ? -2.437 12.405 18.158 1.00 97.88 82 ALA A C 1
ATOM 584 O O . ALA A 1 82 ? -1.949 12.163 17.051 1.00 97.88 82 ALA A O 1
ATOM 585 N N . ALA A 1 83 ? -3.655 11.994 18.515 1.00 98.38 83 ALA A N 1
ATOM 586 C CA . ALA A 1 83 ? -4.552 11.342 17.570 1.00 98.38 83 ALA A CA 1
ATOM 587 C C . ALA A 1 83 ? -4.837 12.264 16.376 1.00 98.38 83 ALA A C 1
ATOM 589 O O . ALA A 1 83 ? -5.051 13.464 16.549 1.00 98.38 83 ALA A O 1
ATOM 590 N N . GLY A 1 84 ? -4.829 11.703 15.172 1.00 98.38 84 GLY A N 1
ATOM 591 C CA . GLY A 1 84 ? -5.010 12.467 13.946 1.00 98.38 84 GLY A CA 1
ATOM 592 C C . GLY A 1 84 ? -4.528 11.733 12.703 1.00 98.38 84 GLY A C 1
ATOM 593 O O . GLY A 1 84 ? -3.842 10.712 12.781 1.00 98.38 84 GLY A O 1
ATOM 594 N N . HIS A 1 85 ? -4.895 12.289 11.554 1.00 98.44 85 HIS A N 1
ATOM 595 C CA . HIS A 1 85 ? -4.432 11.855 10.245 1.00 98.44 85 HIS A CA 1
ATOM 596 C C . HIS A 1 85 ? -3.365 12.825 9.729 1.00 98.44 85 HIS A C 1
ATOM 598 O O . HIS A 1 85 ? -3.568 14.040 9.724 1.00 98.44 85 HIS A O 1
ATOM 604 N N . TYR A 1 86 ? -2.235 12.281 9.291 1.00 98.44 86 TYR A N 1
ATOM 605 C CA . TYR A 1 86 ? -1.066 13.027 8.846 1.00 98.44 86 TYR A CA 1
ATOM 606 C C . TYR A 1 86 ? -0.720 12.616 7.419 1.00 98.44 86 TYR A C 1
ATOM 608 O O . TYR A 1 86 ? -0.102 11.572 7.195 1.00 98.44 86 TYR A O 1
ATOM 616 N N . SER A 1 87 ? -1.132 13.434 6.452 1.00 98.31 87 SER A N 1
ATOM 617 C CA . SER A 1 87 ? -0.926 13.104 5.045 1.00 98.31 87 SER A CA 1
ATOM 618 C C . SER A 1 87 ? 0.545 13.222 4.635 1.00 98.31 87 SER A C 1
ATOM 620 O O . SER A 1 87 ? 1.240 14.152 5.051 1.00 98.31 87 SER A O 1
ATOM 622 N N . GLY A 1 88 ? 1.028 12.260 3.845 1.00 98.31 88 GLY A N 1
ATOM 623 C CA . GLY A 1 88 ? 2.390 12.237 3.301 1.00 98.31 88 GLY A CA 1
ATOM 624 C C . GLY A 1 88 ? 3.506 12.178 4.352 1.00 98.31 88 GLY A C 1
ATOM 625 O O . GLY A 1 88 ? 4.638 12.580 4.067 1.00 98.31 88 GLY A O 1
ATOM 626 N N . ALA A 1 89 ? 3.195 11.725 5.569 1.00 98.62 89 ALA A N 1
ATOM 627 C CA . ALA A 1 89 ? 4.130 11.685 6.687 1.00 98.62 89 ALA A CA 1
ATOM 628 C C . ALA A 1 89 ? 5.165 10.552 6.582 1.00 98.62 89 ALA A C 1
ATOM 630 O O . ALA A 1 89 ? 6.251 10.676 7.149 1.00 98.62 89 ALA A O 1
ATOM 631 N N . LEU A 1 90 ? 4.852 9.462 5.874 1.00 98.81 90 LEU A N 1
ATOM 632 C CA . LEU A 1 90 ? 5.756 8.330 5.676 1.00 98.81 90 LEU A CA 1
ATOM 633 C C . LEU A 1 90 ? 6.606 8.543 4.424 1.00 98.81 90 LEU A C 1
ATOM 635 O O . LEU A 1 90 ? 6.085 8.610 3.312 1.00 98.81 90 LEU A O 1
ATOM 639 N N . VAL A 1 91 ? 7.922 8.622 4.607 1.00 98.62 91 VAL A N 1
ATOM 640 C CA . VAL A 1 91 ? 8.896 8.930 3.555 1.00 98.62 91 VAL A CA 1
ATOM 641 C C . VAL A 1 91 ? 9.817 7.734 3.346 1.00 98.62 91 VAL A C 1
ATOM 643 O O . VAL A 1 91 ? 10.608 7.395 4.232 1.00 98.62 91 VAL A O 1
ATOM 646 N N . ALA A 1 92 ? 9.716 7.107 2.173 1.00 98.69 92 ALA A N 1
ATOM 647 C CA . ALA A 1 92 ? 10.579 6.006 1.755 1.00 98.69 92 ALA A CA 1
ATOM 648 C C . ALA A 1 92 ? 11.867 6.509 1.077 1.00 98.69 92 ALA A C 1
ATOM 650 O O . ALA A 1 92 ? 11.884 7.556 0.433 1.00 98.69 92 ALA A O 1
ATOM 651 N N . SER A 1 93 ? 12.956 5.754 1.224 1.00 98.56 93 SER A N 1
ATOM 652 C CA . SER A 1 93 ? 14.270 6.053 0.639 1.00 98.56 93 SER A CA 1
ATOM 653 C C . SER A 1 93 ? 15.175 4.809 0.607 1.00 98.56 93 SER A C 1
ATOM 655 O O . SER A 1 93 ? 14.788 3.743 1.089 1.00 98.56 93 SER A O 1
ATOM 657 N N . GLY A 1 94 ? 16.391 4.943 0.065 1.00 98.00 94 GLY A N 1
ATOM 658 C CA . GLY A 1 94 ? 17.487 3.976 0.253 1.00 98.00 94 GLY A CA 1
ATOM 659 C C . GLY A 1 94 ? 17.685 2.931 -0.851 1.00 98.00 94 GLY A C 1
ATOM 660 O O . GLY A 1 94 ? 18.715 2.256 -0.869 1.00 98.00 94 GLY A O 1
ATOM 661 N N . LEU A 1 95 ? 16.758 2.818 -1.805 1.00 98.56 95 LEU A N 1
ATOM 662 C CA . LEU A 1 95 ? 16.896 1.916 -2.951 1.00 98.56 95 LEU A CA 1
ATOM 663 C C . LEU A 1 95 ? 17.726 2.535 -4.075 1.00 98.56 95 LEU A C 1
ATOM 665 O O . LEU A 1 95 ? 17.718 3.748 -4.299 1.00 98.56 95 LEU A O 1
ATOM 669 N N . THR A 1 96 ? 18.395 1.663 -4.823 1.00 98.19 96 THR A N 1
ATOM 670 C CA . THR A 1 96 ? 19.220 1.999 -5.987 1.00 98.19 96 THR A CA 1
ATOM 671 C C . THR A 1 96 ? 18.929 1.037 -7.134 1.00 98.19 96 THR A C 1
ATOM 673 O O . THR A 1 96 ? 18.506 -0.097 -6.911 1.00 98.19 96 THR A O 1
ATOM 676 N N . ALA A 1 97 ? 19.149 1.477 -8.374 1.00 97.50 97 ALA A N 1
ATOM 677 C CA . ALA A 1 97 ? 18.977 0.624 -9.543 1.00 97.50 97 ALA A CA 1
ATOM 678 C C . ALA A 1 97 ? 19.866 1.047 -10.717 1.00 97.50 97 ALA A C 1
ATOM 680 O O . ALA A 1 97 ? 19.998 2.234 -11.047 1.00 97.50 97 ALA A O 1
ATOM 681 N N . ALA A 1 98 ? 20.424 0.048 -11.402 1.00 95.69 98 ALA A N 1
ATOM 682 C CA . ALA A 1 98 ? 21.143 0.256 -12.654 1.00 95.69 98 ALA A CA 1
ATOM 683 C C . ALA A 1 98 ? 20.178 0.646 -13.785 1.00 95.69 98 ALA A C 1
ATOM 685 O O . ALA A 1 98 ? 20.435 1.619 -14.486 1.00 95.69 98 ALA A O 1
ATOM 686 N N . ASN A 1 99 ? 19.032 -0.036 -13.884 1.00 96.62 99 ASN A N 1
ATOM 687 C CA . ASN A 1 99 ? 18.115 0.075 -15.025 1.00 96.62 99 ASN A CA 1
ATOM 688 C C . ASN A 1 99 ? 16.882 0.952 -14.768 1.00 96.62 99 ASN A C 1
ATOM 690 O O . ASN A 1 99 ? 16.078 1.140 -15.679 1.00 96.62 99 ASN A O 1
ATOM 694 N N . TYR A 1 100 ? 16.740 1.508 -13.560 1.00 98.25 100 TYR A N 1
ATOM 695 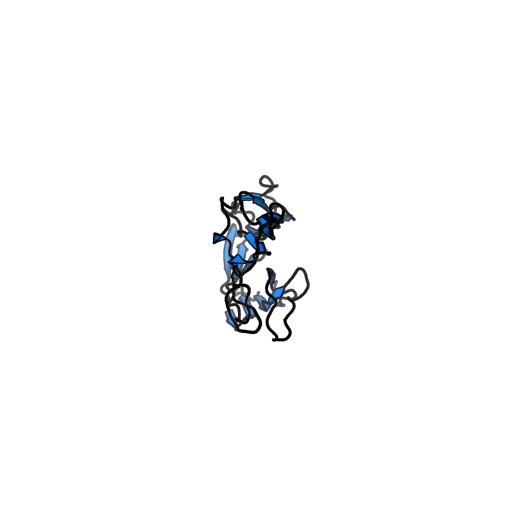C CA . TYR A 1 100 ? 15.564 2.286 -13.178 1.00 98.25 100 TYR A CA 1
ATOM 696 C C . TYR A 1 100 ? 15.898 3.682 -12.646 1.00 98.25 100 TYR A C 1
ATOM 698 O O . TYR A 1 100 ? 16.842 3.865 -11.875 1.00 98.25 100 TYR A O 1
ATOM 706 N N . ASN A 1 101 ? 15.077 4.656 -13.034 1.00 98.19 101 ASN A N 1
ATOM 707 C CA . ASN A 1 101 ? 14.940 5.948 -12.374 1.00 98.19 101 ASN A CA 1
ATOM 708 C C . ASN A 1 101 ? 13.921 5.784 -11.243 1.00 98.19 101 ASN A C 1
ATOM 710 O O . ASN A 1 101 ? 12.718 5.696 -11.496 1.00 98.19 101 ASN A O 1
ATOM 714 N N . ILE A 1 102 ? 14.406 5.701 -10.005 1.00 98.69 102 ILE A N 1
ATOM 715 C CA . ILE A 1 102 ? 13.548 5.511 -8.833 1.00 98.69 102 ILE A CA 1
ATOM 716 C C . ILE A 1 102 ? 12.978 6.861 -8.393 1.00 98.69 102 ILE A C 1
ATOM 718 O O . ILE A 1 102 ? 13.719 7.801 -8.113 1.00 98.69 102 ILE A O 1
ATOM 722 N N . SER A 1 103 ? 11.655 6.924 -8.292 1.00 98.44 103 SER A N 1
ATOM 723 C CA . SER A 1 103 ? 10.894 8.008 -7.674 1.00 98.44 103 SER A CA 1
ATOM 724 C C . SER A 1 103 ? 10.176 7.480 -6.437 1.00 98.44 103 SER A C 1
ATOM 726 O O . SER A 1 103 ? 9.734 6.330 -6.423 1.00 98.44 103 SER A O 1
ATOM 728 N N . TYR A 1 104 ? 10.056 8.308 -5.402 1.00 98.50 104 TYR A N 1
ATOM 729 C CA . TYR A 1 104 ? 9.357 7.941 -4.173 1.00 98.50 104 TYR A CA 1
ATOM 730 C C . TYR A 1 104 ? 8.058 8.726 -4.041 1.00 98.50 104 TYR A C 1
ATOM 732 O O . TYR A 1 104 ? 8.023 9.923 -4.323 1.00 98.50 104 TYR A O 1
ATOM 740 N N . ALA A 1 105 ? 7.007 8.043 -3.597 1.00 98.31 105 ALA A N 1
ATOM 741 C CA . ALA A 1 105 ? 5.753 8.660 -3.190 1.00 98.31 105 ALA A CA 1
ATOM 742 C C . ALA A 1 105 ? 5.555 8.454 -1.686 1.00 98.31 105 ALA A C 1
ATOM 744 O O . ALA A 1 105 ? 5.757 7.350 -1.171 1.00 98.31 105 ALA A O 1
ATOM 745 N N . ASN A 1 106 ? 5.179 9.521 -0.985 1.00 98.56 106 ASN A N 1
ATOM 746 C CA . ASN A 1 106 ? 4.951 9.458 0.452 1.00 98.56 106 ASN A CA 1
ATOM 747 C C . ASN A 1 106 ? 3.615 8.777 0.761 1.00 98.56 106 ASN A C 1
ATOM 749 O O . ASN A 1 106 ? 2.653 8.917 0.008 1.00 98.56 106 ASN A O 1
ATOM 753 N N . GLY A 1 107 ? 3.571 8.085 1.895 1.00 98.19 107 GLY A N 1
ATOM 754 C CA . GLY A 1 107 ? 2.366 7.477 2.452 1.00 98.19 107 GLY A CA 1
ATOM 755 C C . GLY A 1 107 ? 1.806 8.310 3.597 1.00 98.19 107 GLY A C 1
ATOM 756 O O . GLY A 1 107 ? 2.520 9.105 4.216 1.00 98.19 107 GLY A O 1
ATOM 757 N N . ASP A 1 108 ? 0.534 8.109 3.913 1.00 98.12 108 ASP A N 1
ATOM 758 C CA . ASP A 1 108 ? -0.097 8.774 5.048 1.00 98.12 108 ASP A CA 1
ATOM 759 C C . ASP A 1 108 ? 0.170 8.012 6.352 1.00 98.12 108 ASP A C 1
ATOM 761 O O . ASP A 1 108 ? 0.386 6.799 6.362 1.00 98.12 108 ASP A O 1
ATOM 765 N N . TYR A 1 109 ? 0.108 8.715 7.481 1.00 98.69 109 TYR A N 1
ATOM 766 C CA . TYR A 1 109 ? 0.191 8.100 8.802 1.00 98.69 109 TYR A CA 1
ATOM 767 C C . TYR A 1 109 ? -0.991 8.502 9.671 1.00 98.69 109 TYR A C 1
ATOM 769 O O . TYR A 1 109 ? -1.313 9.684 9.767 1.00 98.69 109 TYR A O 1
ATOM 777 N N . THR A 1 110 ? -1.624 7.541 10.341 1.00 98.62 110 THR A N 1
ATOM 778 C CA . THR A 1 110 ? -2.755 7.822 11.237 1.00 98.62 110 THR A CA 1
ATOM 779 C C . THR A 1 110 ? -2.460 7.360 12.659 1.00 98.62 110 THR A C 1
ATOM 781 O O . THR A 1 110 ? -2.115 6.205 12.898 1.00 98.62 110 THR A O 1
ATOM 784 N N . ILE A 1 111 ? -2.638 8.256 13.627 1.00 98.69 111 ILE A N 1
ATOM 785 C CA . ILE A 1 111 ? -2.652 7.904 15.047 1.00 98.69 111 ILE A CA 1
ATOM 786 C C . ILE A 1 111 ? -4.116 7.826 15.483 1.00 98.69 111 ILE A C 1
ATOM 788 O O . ILE A 1 111 ? -4.819 8.835 15.528 1.00 98.69 111 ILE A O 1
ATOM 792 N N . VAL A 1 112 ? -4.572 6.615 15.783 1.00 98.44 112 VAL A N 1
ATOM 793 C CA . VAL A 1 112 ? -5.961 6.287 16.110 1.00 98.44 112 VAL A CA 1
ATOM 794 C C . VAL A 1 112 ? -6.217 6.540 17.596 1.00 98.44 112 VAL A C 1
ATOM 796 O O . VAL A 1 112 ? -5.448 6.094 18.455 1.00 98.44 112 VAL A O 1
ATOM 799 N N . ALA A 1 113 ? -7.291 7.271 17.903 1.00 97.88 113 ALA A N 1
ATOM 800 C CA . ALA A 1 113 ? -7.694 7.557 19.278 1.00 97.88 113 ALA A CA 1
ATOM 801 C C . ALA A 1 113 ? -8.273 6.315 19.980 1.00 97.88 113 ALA A C 1
ATOM 803 O O . ALA A 1 113 ? -8.584 5.305 19.349 1.00 97.88 113 ALA A O 1
ATOM 804 N N . ALA A 1 114 ? -8.459 6.408 21.298 1.00 96.44 114 ALA A N 1
ATOM 805 C CA . ALA A 1 114 ? -9.275 5.437 22.018 1.00 96.44 114 ALA A CA 1
ATOM 806 C C . ALA A 1 114 ? -10.716 5.420 21.479 1.00 96.44 114 ALA A C 1
ATOM 808 O O . ALA A 1 114 ? -11.214 6.428 20.974 1.00 96.44 114 ALA A O 1
ATOM 809 N N . ASN A 1 115 ? -11.373 4.269 21.607 1.00 92.75 115 ASN A N 1
ATOM 810 C CA . ASN A 1 115 ? -12.745 4.002 21.174 1.00 92.75 115 ASN A CA 1
ATOM 811 C C . ASN A 1 115 ? -12.988 4.225 19.669 1.00 92.75 115 ASN A C 1
ATOM 813 O O . ASN A 1 115 ? -14.115 4.459 19.246 1.00 92.75 115 ASN A O 1
ATOM 817 N N . GLN A 1 116 ? -11.935 4.149 18.850 1.00 94.69 116 GLN A N 1
ATOM 818 C CA . GLN A 1 116 ? -12.030 4.123 17.392 1.00 94.69 116 GLN A CA 1
ATOM 819 C C . GLN A 1 116 ? -11.567 2.768 16.863 1.00 94.69 116 GLN A C 1
ATOM 821 O O . GLN A 1 116 ? -10.592 2.194 17.356 1.00 94.69 116 GLN A O 1
ATOM 826 N N . LEU A 1 117 ? -12.261 2.268 15.842 1.00 95.00 117 LEU A N 1
ATOM 827 C CA . LEU A 1 117 ? -11.922 1.009 15.198 1.00 95.00 117 LEU A CA 1
ATOM 828 C C . LEU A 1 117 ? -10.816 1.222 14.158 1.00 95.00 117 LEU A C 1
ATOM 830 O O . LEU A 1 117 ? -10.969 2.009 13.226 1.00 95.00 117 LEU A O 1
ATOM 834 N N . LEU A 1 118 ? -9.726 0.473 14.290 1.00 96.88 118 LEU A N 1
ATOM 835 C CA . LEU A 1 118 ? -8.696 0.327 13.273 1.00 96.88 118 LEU A CA 1
ATOM 836 C C . LEU A 1 118 ? -8.904 -0.998 12.542 1.00 96.88 118 LEU A C 1
ATOM 838 O O . LEU A 1 118 ? -8.752 -2.074 13.120 1.00 96.88 118 LEU A O 1
ATOM 842 N N . VAL A 1 119 ? -9.221 -0.908 11.255 1.00 96.50 119 VAL A N 1
ATOM 843 C CA . VAL A 1 119 ? -9.311 -2.058 10.353 1.00 96.50 119 VAL A CA 1
ATOM 844 C C . VAL A 1 119 ? -8.058 -2.084 9.494 1.00 96.50 119 VAL A C 1
ATOM 846 O O . VAL A 1 119 ? -7.701 -1.076 8.886 1.00 96.50 119 VAL A O 1
ATOM 849 N N . ARG A 1 120 ? -7.388 -3.235 9.432 1.00 95.62 120 ARG A N 1
ATOM 850 C CA . ARG A 1 120 ? -6.175 -3.411 8.634 1.00 95.62 120 ARG A CA 1
ATOM 851 C C . ARG A 1 120 ? -6.252 -4.668 7.793 1.00 95.62 120 ARG A C 1
ATOM 853 O O . ARG A 1 120 ? -6.458 -5.754 8.326 1.00 95.62 120 ARG A O 1
ATOM 860 N N . THR A 1 121 ? -6.039 -4.504 6.494 1.00 96.25 121 THR A N 1
ATOM 861 C CA . THR A 1 121 ? -5.891 -5.600 5.534 1.00 96.25 121 THR A CA 1
ATOM 862 C C . THR A 1 121 ? -4.410 -5.801 5.243 1.00 96.25 121 THR A C 1
ATOM 864 O O . THR A 1 121 ? -3.686 -4.835 5.012 1.00 96.25 121 THR A O 1
ATOM 867 N N . THR A 1 122 ? -3.940 -7.045 5.280 1.00 95.00 122 THR A N 1
ATOM 868 C CA . THR A 1 122 ? -2.548 -7.387 4.970 1.00 95.00 122 THR A CA 1
ATOM 869 C C . THR A 1 122 ? -2.240 -7.110 3.499 1.00 95.00 122 THR A C 1
ATOM 871 O O . THR A 1 122 ? -3.015 -7.491 2.619 1.00 95.00 122 THR A O 1
ATOM 874 N N . ASN A 1 123 ? -1.087 -6.492 3.226 1.00 94.38 123 ASN A N 1
ATOM 875 C CA . ASN A 1 123 ? -0.603 -6.315 1.858 1.00 94.38 123 ASN A CA 1
ATOM 876 C C . ASN A 1 123 ? -0.397 -7.683 1.201 1.00 94.38 123 ASN A C 1
ATOM 878 O O . ASN A 1 123 ? 0.256 -8.562 1.764 1.00 94.38 123 ASN A O 1
ATOM 882 N N . THR A 1 124 ? -0.929 -7.850 -0.004 1.00 93.38 124 THR A N 1
ATOM 883 C CA . THR A 1 124 ? -0.807 -9.086 -0.776 1.00 93.38 124 THR A CA 1
ATOM 884 C C . THR A 1 124 ? -0.471 -8.761 -2.222 1.00 93.38 124 THR A C 1
ATOM 886 O O . THR A 1 124 ? -0.855 -7.711 -2.738 1.00 93.38 124 THR A O 1
ATOM 889 N N . THR A 1 125 ? 0.246 -9.666 -2.879 1.00 91.94 125 THR A N 1
ATOM 890 C CA . THR A 1 125 ? 0.480 -9.605 -4.323 1.00 91.94 125 THR A CA 1
ATOM 891 C C . THR A 1 125 ? -0.229 -10.787 -4.962 1.00 91.94 125 THR A C 1
ATOM 893 O O . THR A 1 125 ? -0.213 -11.898 -4.434 1.00 91.94 125 THR A O 1
ATOM 896 N N . THR A 1 126 ? -0.893 -10.543 -6.085 1.00 92.69 126 THR A N 1
ATOM 897 C CA . THR A 1 126 ? -1.585 -11.582 -6.845 1.00 92.69 126 THR A CA 1
ATOM 898 C C . THR A 1 126 ? -1.189 -11.486 -8.307 1.00 92.69 126 THR A C 1
ATOM 900 O O . THR A 1 126 ? -0.871 -10.407 -8.810 1.00 92.69 126 THR A O 1
ATOM 903 N N . THR A 1 127 ? -1.201 -12.623 -8.995 1.00 92.50 127 THR A N 1
ATOM 904 C CA . THR A 1 127 ? -0.988 -12.652 -10.443 1.00 92.50 127 THR A CA 1
ATOM 905 C C . THR A 1 127 ? -2.259 -12.193 -11.150 1.00 92.50 127 THR A C 1
ATOM 907 O O . THR A 1 127 ? -3.372 -12.469 -10.700 1.00 92.50 127 THR A O 1
ATOM 910 N N . TYR A 1 128 ? -2.098 -11.489 -12.267 1.00 92.62 128 TYR A N 1
ATOM 911 C CA . TYR A 1 128 ? -3.216 -11.085 -13.110 1.00 92.62 128 TYR A CA 1
ATOM 912 C C . TYR A 1 128 ? -4.106 -12.282 -13.483 1.00 92.62 128 TYR A C 1
ATOM 914 O O . TYR A 1 128 ? -3.608 -13.331 -13.888 1.00 92.62 128 TYR A O 1
ATOM 922 N N . GLY A 1 129 ? -5.424 -12.109 -13.354 1.00 93.38 129 GLY A N 1
ATOM 923 C CA . GLY A 1 129 ? -6.415 -13.161 -13.602 1.00 93.38 129 GLY A CA 1
ATOM 924 C C . GLY A 1 129 ? -6.713 -14.069 -12.404 1.00 93.38 129 GLY A C 1
ATOM 925 O O . GLY A 1 129 ? -7.680 -14.826 -12.448 1.00 93.38 129 GLY A O 1
ATOM 926 N N . SER A 1 130 ? -5.938 -13.980 -11.320 1.00 93.12 130 SER A N 1
ATOM 927 C CA . SER A 1 130 ? -6.208 -14.721 -10.085 1.00 93.12 130 SER A CA 1
ATOM 928 C C . SER A 1 130 ? -7.142 -13.947 -9.157 1.00 93.12 130 SER A C 1
ATOM 930 O O . SER A 1 130 ? -7.052 -12.725 -9.034 1.00 93.12 130 SER A O 1
ATOM 932 N N . THR A 1 131 ? -8.006 -14.669 -8.440 1.00 88.06 131 THR A N 1
ATOM 933 C CA . THR A 1 131 ? -8.823 -14.073 -7.371 1.00 88.06 131 THR A CA 1
ATOM 934 C C . THR A 1 131 ? -7.940 -13.807 -6.147 1.00 88.06 131 THR A C 1
ATOM 936 O O . THR A 1 131 ? -7.329 -14.752 -5.646 1.00 88.06 131 THR A O 1
ATOM 939 N N . PRO A 1 132 ? -7.831 -12.557 -5.660 1.00 89.38 132 PRO A N 1
ATOM 940 C CA . PRO A 1 132 ? -7.055 -12.259 -4.464 1.00 89.38 132 PRO A CA 1
ATOM 941 C C . PRO A 1 132 ? -7.752 -12.798 -3.212 1.00 89.38 132 PRO A C 1
ATOM 943 O O . PRO A 1 132 ? -8.970 -12.697 -3.077 1.00 89.38 132 PRO A O 1
ATOM 946 N N . THR A 1 133 ? -6.961 -13.304 -2.269 1.00 91.50 133 THR A N 1
ATOM 947 C CA . THR A 1 133 ? -7.420 -13.615 -0.911 1.00 91.50 133 THR A CA 1
ATOM 948 C C . THR A 1 133 ? -6.991 -12.490 0.016 1.00 91.50 133 THR A C 1
ATOM 950 O O . THR A 1 133 ? -5.812 -12.125 0.045 1.00 91.50 133 THR A O 1
ATOM 953 N N . TYR A 1 134 ? -7.935 -11.950 0.779 1.00 94.50 134 TYR A N 1
ATOM 954 C CA . TYR A 1 134 ? -7.660 -10.913 1.765 1.00 94.50 134 TYR A CA 1
ATOM 955 C C . TYR A 1 134 ? -7.542 -11.511 3.167 1.00 94.50 134 TYR A C 1
ATOM 957 O O . TYR A 1 134 ? -8.194 -12.497 3.512 1.00 94.50 134 TYR A O 1
ATOM 965 N N . THR A 1 135 ? -6.714 -10.881 3.991 1.00 94.88 135 THR A N 1
ATOM 966 C CA . THR A 1 135 ? -6.639 -11.155 5.426 1.00 94.88 135 THR A CA 1
ATOM 967 C C . THR A 1 135 ? -6.791 -9.825 6.132 1.00 94.88 135 THR A C 1
ATOM 969 O O . THR A 1 135 ? -5.966 -8.933 5.939 1.00 94.88 135 THR A O 1
ATOM 972 N N . THR A 1 136 ? -7.849 -9.687 6.924 1.00 96.19 136 THR A N 1
ATOM 973 C CA . THR A 1 136 ? -8.214 -8.415 7.549 1.00 96.19 136 THR A CA 1
ATOM 974 C C . THR A 1 136 ? -8.461 -8.612 9.033 1.00 96.19 136 THR A C 1
ATOM 976 O O . THR A 1 136 ? -9.148 -9.543 9.449 1.00 96.19 136 THR A O 1
ATOM 979 N N . THR A 1 137 ? -7.902 -7.711 9.829 1.00 96.50 137 THR A N 1
ATOM 980 C CA . THR A 1 137 ? -8.071 -7.639 11.281 1.00 96.50 137 THR A CA 1
ATOM 981 C C . THR A 1 137 ? -8.784 -6.348 11.647 1.00 96.50 137 THR A C 1
ATOM 983 O O . THR A 1 137 ? -8.543 -5.325 11.003 1.00 96.50 137 THR A O 1
ATOM 986 N N . ALA A 1 138 ? -9.586 -6.368 12.708 1.00 97.31 138 ALA A N 1
ATOM 987 C CA . ALA A 1 138 ? -10.134 -5.161 13.308 1.00 97.31 138 ALA A CA 1
ATOM 988 C C . ALA A 1 138 ? -9.798 -5.122 14.800 1.00 97.31 138 ALA A C 1
ATOM 990 O O . ALA A 1 138 ? -9.929 -6.124 15.505 1.00 97.31 138 ALA A O 1
ATOM 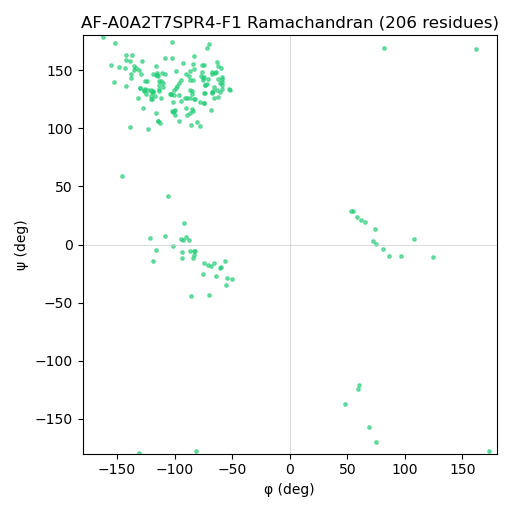991 N N . GLN A 1 139 ? -9.336 -3.968 15.265 1.00 97.19 139 GLN A N 1
ATOM 992 C CA . GLN A 1 139 ? -8.946 -3.735 16.650 1.00 97.19 139 GLN A CA 1
ATOM 993 C C . GLN A 1 139 ? -9.440 -2.363 17.098 1.00 97.19 139 GLN A C 1
ATOM 995 O O . GLN A 1 139 ? -9.647 -1.481 16.270 1.00 97.19 139 GLN A O 1
ATOM 1000 N N . TYR A 1 140 ? -9.588 -2.159 18.400 1.00 95.88 140 TYR A N 1
ATOM 1001 C CA . TYR A 1 140 ? -9.822 -0.842 18.987 1.00 95.88 140 TYR A CA 1
ATOM 1002 C C . TYR A 1 140 ? -9.082 -0.730 20.319 1.00 95.88 140 TYR A C 1
ATOM 1004 O O . TYR A 1 140 ? -8.849 -1.729 20.999 1.00 95.88 140 TYR A O 1
ATOM 1012 N N . LEU A 1 141 ? -8.704 0.489 20.692 1.00 97.31 141 LEU A N 1
ATOM 1013 C CA . LEU A 1 141 ? -8.202 0.789 22.029 1.00 97.31 141 LEU A CA 1
ATOM 1014 C C . LEU A 1 141 ? -9.395 1.096 22.935 1.00 97.31 141 LEU A C 1
ATOM 1016 O O . LEU A 1 141 ? -10.056 2.111 22.735 1.00 97.31 141 LEU A O 1
ATOM 1020 N N . ASP A 1 142 ? -9.663 0.248 23.922 1.00 94.62 142 ASP A N 1
ATOM 1021 C CA . ASP A 1 142 ? -10.676 0.515 24.942 1.00 94.62 142 ASP A CA 1
ATOM 1022 C C . ASP A 1 142 ? -10.211 1.676 25.831 1.00 94.62 142 ASP A C 1
ATOM 1024 O O . ASP A 1 142 ? -9.203 1.577 26.531 1.00 94.62 142 ASP A O 1
ATOM 1028 N N . GLY A 1 143 ? -10.944 2.790 25.803 1.00 93.31 143 GLY A N 1
ATOM 1029 C CA . GLY A 1 143 ? -10.616 3.993 26.564 1.00 93.31 143 GLY A CA 1
ATOM 1030 C C . GLY A 1 143 ? -10.755 3.840 28.080 1.00 93.31 143 GLY A C 1
ATOM 1031 O O . GLY A 1 143 ? -10.180 4.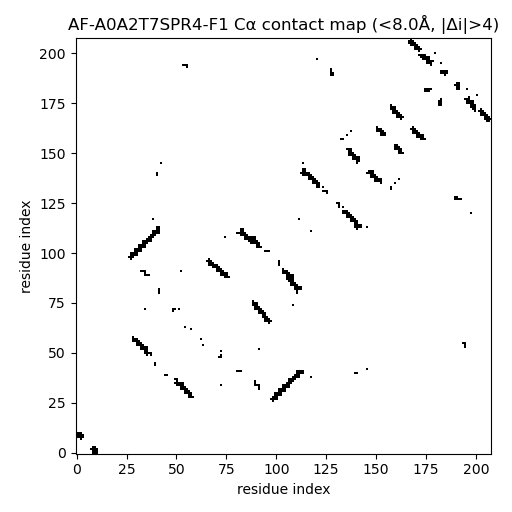642 28.812 1.00 93.31 143 GLY A O 1
ATOM 1032 N N . SER A 1 144 ? -11.482 2.825 28.556 1.00 93.69 144 SER A N 1
ATOM 1033 C CA . SER A 1 144 ? -11.668 2.567 29.989 1.00 93.69 144 SER A CA 1
ATOM 1034 C C . SER A 1 144 ? -10.537 1.720 30.565 1.00 93.69 144 SER A C 1
ATOM 1036 O O . SER A 1 144 ? -10.018 2.028 31.635 1.00 93.69 144 SER A O 1
ATOM 1038 N N . SER A 1 145 ? -10.135 0.658 29.859 1.00 94.25 145 SER A N 1
ATOM 1039 C CA . SER A 1 145 ? -9.054 -0.236 30.301 1.00 94.25 145 SER A CA 1
ATOM 1040 C C . SER A 1 145 ? -7.672 0.126 29.745 1.00 94.25 145 SER A C 1
ATOM 1042 O O . SER A 1 145 ? -6.669 -0.409 30.214 1.00 94.25 145 SER A O 1
ATOM 1044 N N . ASN A 1 146 ? -7.603 1.028 28.761 1.00 94.25 146 ASN A N 1
ATOM 1045 C CA . ASN A 1 146 ? -6.398 1.377 28.006 1.00 94.25 146 ASN A CA 1
ATOM 1046 C C . ASN A 1 146 ? -5.714 0.160 27.347 1.00 94.25 146 ASN A C 1
ATOM 1048 O O . ASN A 1 146 ? -4.495 0.136 27.161 1.00 94.25 146 ASN A O 1
ATOM 1052 N N . GLN A 1 147 ? -6.500 -0.863 27.003 1.00 96.31 147 GLN A N 1
ATOM 1053 C CA . GLN A 1 147 ? -6.037 -2.078 26.337 1.00 96.31 147 GLN A CA 1
ATOM 1054 C C . GLN A 1 147 ? -6.561 -2.151 24.906 1.00 96.31 147 GLN A C 1
ATOM 1056 O O . GLN A 1 147 ? -7.659 -1.691 24.599 1.00 96.31 147 GLN A O 1
ATOM 1061 N N . ILE A 1 148 ? -5.769 -2.755 24.020 1.00 97.12 148 ILE A N 1
ATOM 1062 C CA . ILE A 1 148 ? -6.189 -3.008 22.641 1.00 97.12 148 ILE A CA 1
ATOM 1063 C C . ILE A 1 148 ? -6.975 -4.316 22.607 1.00 97.12 148 ILE A C 1
ATOM 1065 O O . ILE A 1 148 ? -6.430 -5.386 22.877 1.00 97.12 148 ILE A O 1
ATOM 1069 N N . ALA A 1 149 ? -8.246 -4.223 22.238 1.00 95.50 149 ALA A N 1
ATOM 1070 C CA . ALA A 1 149 ? -9.112 -5.361 21.988 1.00 95.50 149 ALA A CA 1
ATOM 1071 C C . ALA A 1 149 ? -9.102 -5.708 20.495 1.00 95.50 149 ALA A C 1
ATOM 1073 O O . ALA A 1 149 ? -9.077 -4.828 19.633 1.00 95.50 149 ALA A O 1
ATOM 1074 N N . SER A 1 150 ? -9.119 -7.006 20.186 1.00 96.38 150 SER A N 1
ATOM 1075 C CA . SER A 1 150 ? -9.205 -7.512 18.813 1.00 96.38 150 SER A CA 1
ATOM 1076 C C . SER A 1 150 ? -10.563 -8.152 18.577 1.00 96.38 150 SER A C 1
ATOM 1078 O O . SER A 1 150 ? -11.034 -8.926 19.408 1.00 96.38 150 SER A O 1
ATOM 1080 N N . LEU A 1 151 ? -11.169 -7.855 17.431 1.00 96.56 151 LEU A N 1
ATOM 1081 C CA . LEU A 1 151 ? -12.422 -8.461 17.003 1.00 96.56 151 LEU A CA 1
ATOM 1082 C C . LEU A 1 151 ? -12.137 -9.638 16.072 1.00 96.56 151 LEU A C 1
ATOM 1084 O O . LEU A 1 151 ? -11.274 -9.563 15.194 1.00 96.56 151 LEU A O 1
ATOM 1088 N N . THR A 1 152 ? -12.891 -10.721 16.244 1.00 95.44 152 THR A N 1
ATOM 1089 C CA . THR A 1 152 ? -12.795 -11.890 15.361 1.00 95.44 152 THR A CA 1
ATOM 1090 C C . THR A 1 152 ? -13.715 -11.692 14.154 1.00 95.44 152 THR A C 1
ATOM 1092 O O . THR A 1 152 ? -14.905 -11.434 14.352 1.00 95.44 152 THR A O 1
ATOM 1095 N N . PRO A 1 153 ? -13.210 -11.798 12.912 1.00 96.81 153 PRO A N 1
ATOM 1096 C CA . PRO A 1 153 ? -14.052 -11.674 11.733 1.00 96.81 153 PRO A CA 1
ATOM 1097 C C . PRO A 1 153 ? -14.894 -12.929 11.498 1.00 96.81 153 PRO A C 1
ATOM 1099 O O . PRO A 1 153 ? -14.408 -14.053 11.608 1.00 96.81 153 PRO A O 1
ATOM 1102 N N . THR A 1 154 ? -16.126 -12.730 11.041 1.00 96.94 154 THR A N 1
ATOM 1103 C CA . THR A 1 154 ? -16.857 -13.724 10.247 1.00 96.94 154 THR A CA 1
ATOM 1104 C C . THR A 1 154 ? -16.640 -13.397 8.772 1.00 96.94 154 THR A C 1
ATOM 1106 O O . THR A 1 154 ? -16.903 -12.268 8.355 1.00 96.94 154 THR A O 1
ATOM 1109 N N . VAL A 1 155 ? -16.132 -14.354 7.989 1.00 96.88 155 VAL A N 1
ATOM 1110 C CA . VAL A 1 155 ? -15.707 -14.129 6.595 1.00 96.88 155 VAL A CA 1
ATOM 1111 C C . VAL A 1 155 ? -16.515 -14.997 5.635 1.00 96.88 155 VAL A C 1
ATOM 1113 O O . VAL A 1 155 ? -16.629 -16.205 5.831 1.00 96.88 155 VAL A O 1
ATOM 1116 N N . SER A 1 156 ? -17.042 -14.387 4.572 1.00 95.69 156 SER A N 1
ATOM 1117 C CA . SER A 1 156 ? -17.678 -15.085 3.448 1.00 95.69 156 SER A CA 1
ATOM 1118 C C . SER A 1 156 ? -17.260 -14.438 2.127 1.00 95.69 156 SER A C 1
ATOM 1120 O O . SER A 1 156 ? -17.748 -13.365 1.752 1.00 95.69 156 SER A O 1
ATOM 1122 N N . GLY A 1 157 ? -16.310 -15.071 1.430 1.00 92.88 157 GLY A N 1
ATOM 1123 C CA . GLY A 1 157 ? -15.627 -14.464 0.286 1.00 92.88 157 GLY A CA 1
ATOM 1124 C C . GLY A 1 157 ? -14.920 -13.173 0.703 1.00 92.88 157 GLY A C 1
ATOM 1125 O O . GLY A 1 157 ? -14.151 -13.171 1.657 1.00 92.88 157 GLY A O 1
ATOM 1126 N N . ASN A 1 158 ? -15.236 -12.065 0.030 1.00 93.88 158 ASN A N 1
ATOM 1127 C CA . ASN A 1 158 ? -14.683 -10.743 0.353 1.00 93.88 158 ASN A CA 1
ATOM 1128 C C . ASN A 1 158 ? -15.532 -9.955 1.366 1.00 93.88 158 ASN A C 1
ATOM 1130 O O . ASN A 1 158 ? -15.261 -8.776 1.598 1.00 93.88 158 ASN A O 1
ATOM 1134 N N . A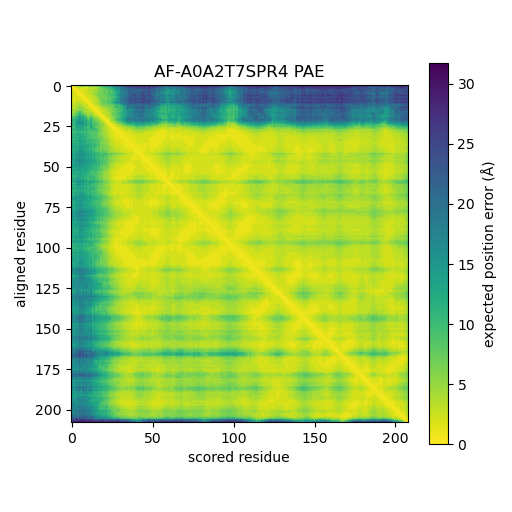SN A 1 159 ? -16.577 -10.565 1.932 1.00 96.31 159 ASN A N 1
ATOM 1135 C CA . ASN A 1 159 ? -17.401 -9.934 2.957 1.00 96.31 159 ASN A CA 1
ATOM 1136 C C . ASN A 1 159 ? -16.841 -10.270 4.342 1.00 96.31 159 ASN A C 1
ATOM 1138 O O . ASN A 1 159 ? -16.680 -11.446 4.673 1.00 96.31 159 ASN A O 1
ATOM 1142 N N . TYR A 1 160 ? -16.579 -9.237 5.137 1.00 97.81 160 TYR A N 1
ATOM 1143 C CA . TYR A 1 160 ? -16.089 -9.336 6.508 1.00 97.81 160 TYR A CA 1
ATOM 1144 C C . TYR A 1 160 ? -17.092 -8.685 7.445 1.00 97.81 160 TYR A C 1
ATOM 1146 O O . TYR A 1 160 ? -17.484 -7.539 7.230 1.00 97.81 160 TYR A O 1
ATOM 1154 N N . THR A 1 161 ? -17.443 -9.387 8.515 1.00 97.62 161 THR A N 1
ATOM 1155 C CA . THR A 1 161 ? -18.213 -8.827 9.625 1.00 97.62 161 THR A CA 1
ATOM 1156 C C . THR A 1 161 ? -17.406 -8.946 10.906 1.00 97.62 161 THR A C 1
ATOM 1158 O O . THR A 1 161 ? -16.989 -10.042 11.277 1.00 97.62 161 THR A O 1
ATOM 1161 N N . PHE A 1 162 ? -17.208 -7.826 11.595 1.00 97.38 162 PHE A N 1
ATOM 1162 C CA . PHE A 1 162 ? -16.624 -7.775 12.932 1.00 97.38 162 PHE A CA 1
ATOM 1163 C C . PHE A 1 162 ? -17.711 -7.333 13.908 1.00 97.38 162 PHE A C 1
ATOM 1165 O O . PHE A 1 162 ? -18.336 -6.298 13.689 1.00 97.38 162 PHE A O 1
ATOM 1172 N N . SER A 1 163 ? -17.943 -8.107 14.968 1.00 94.31 163 SER A N 1
ATOM 1173 C CA . SER A 1 163 ? -18.889 -7.765 16.035 1.00 94.31 163 SER A CA 1
ATOM 1174 C C . SER A 1 163 ? -18.165 -7.648 17.369 1.00 94.31 163 SER A C 1
ATOM 1176 O O . SER A 1 163 ? -17.206 -8.378 17.616 1.00 94.31 163 SER A O 1
ATOM 1178 N N . ASP A 1 164 ? -18.641 -6.742 18.217 1.00 91.12 164 ASP A N 1
ATOM 1179 C CA . ASP A 1 164 ? -18.180 -6.571 19.596 1.00 91.12 164 ASP A CA 1
ATOM 1180 C C . ASP A 1 164 ? -18.828 -7.558 20.589 1.00 91.12 164 ASP A C 1
ATOM 1182 O O . ASP A 1 164 ? -18.458 -7.592 21.760 1.00 91.12 164 ASP A O 1
ATOM 1186 N N . GLY A 1 165 ? -19.792 -8.371 20.136 1.00 88.31 165 GLY A N 1
ATOM 1187 C CA . GLY A 1 165 ? -20.513 -9.339 20.966 1.00 88.31 165 GLY A CA 1
ATOM 1188 C C . GLY A 1 165 ? -21.559 -8.741 21.916 1.00 88.31 165 GLY A C 1
ATOM 1189 O O . GLY A 1 165 ? -22.222 -9.500 22.621 1.00 88.31 165 GLY A O 1
ATOM 1190 N N . VAL A 1 166 ? -21.745 -7.418 21.925 1.00 88.00 166 VAL A N 1
ATOM 1191 C CA . VAL A 1 166 ? -22.715 -6.705 22.779 1.00 88.00 166 VAL A CA 1
ATOM 1192 C C . VAL A 1 166 ? -23.742 -5.892 21.984 1.00 88.00 166 VAL A C 1
ATOM 1194 O O . VAL A 1 166 ? -24.596 -5.232 22.571 1.00 88.00 166 VAL A O 1
ATOM 1197 N N . GLY A 1 167 ? -23.720 -6.001 20.654 1.00 85.12 167 GLY A N 1
ATOM 1198 C CA . GLY A 1 167 ? -24.739 -5.457 19.749 1.00 85.12 167 GLY A CA 1
ATOM 1199 C C . GLY A 1 167 ? -24.180 -4.529 18.672 1.00 85.12 167 GLY A C 1
ATOM 1200 O O . GLY A 1 167 ? -24.896 -4.207 17.723 1.00 85.12 167 GLY A O 1
ATOM 1201 N N . GLY A 1 168 ? -22.908 -4.142 18.781 1.00 92.19 168 GLY A N 1
ATOM 1202 C CA . GLY A 1 168 ? -22.176 -3.414 17.761 1.00 92.19 168 GLY A CA 1
ATOM 1203 C C . GLY A 1 168 ? -21.576 -4.342 16.705 1.00 92.19 168 GLY A C 1
ATOM 1204 O O . GLY A 1 168 ? -21.082 -5.444 16.980 1.00 92.19 168 GLY A O 1
ATOM 1205 N N . SER A 1 169 ? -21.613 -3.903 15.451 1.00 95.00 169 SER A N 1
ATOM 1206 C CA . SER A 1 169 ? -20.895 -4.565 14.367 1.00 95.00 169 SER A CA 1
ATOM 1207 C C . SER A 1 169 ? -20.584 -3.629 13.207 1.00 95.00 169 SER A C 1
ATOM 1209 O O . SER A 1 169 ? -21.293 -2.657 12.951 1.00 95.00 169 SER A O 1
ATOM 1211 N N . ILE A 1 170 ? -19.535 -3.972 12.467 1.00 96.75 170 ILE A N 1
ATOM 1212 C CA . ILE A 1 170 ? -19.243 -3.427 11.146 1.00 96.75 170 ILE A CA 1
ATOM 1213 C C . ILE A 1 170 ? -19.214 -4.572 10.138 1.00 96.75 170 ILE A C 1
ATOM 1215 O O . ILE A 1 170 ? -18.582 -5.603 10.371 1.00 96.75 170 ILE A O 1
ATOM 1219 N N . SER A 1 171 ? -19.894 -4.388 9.013 1.00 97.06 171 SER A N 1
ATOM 1220 C CA . SER A 1 171 ? -19.852 -5.290 7.865 1.00 97.06 171 SER A CA 1
ATOM 1221 C C . SER A 1 171 ? -19.316 -4.549 6.650 1.00 97.06 171 SER A C 1
ATOM 1223 O O . SER A 1 171 ? -19.752 -3.436 6.359 1.00 97.06 171 SER A O 1
ATOM 1225 N N . MET A 1 172 ? -18.368 -5.162 5.949 1.00 97.25 172 MET A N 1
ATOM 1226 C CA . MET A 1 172 ? -17.667 -4.569 4.814 1.00 97.25 172 MET A CA 1
ATOM 1227 C C . MET A 1 172 ? -17.489 -5.576 3.681 1.00 97.25 172 MET A C 1
ATOM 1229 O O . MET A 1 172 ? -17.279 -6.764 3.928 1.00 97.25 172 MET A O 1
ATOM 1233 N N . GLN A 1 173 ? -17.520 -5.098 2.443 1.00 96.19 173 GLN A N 1
ATOM 1234 C CA . GLN A 1 173 ? -17.174 -5.861 1.250 1.00 96.19 173 GLN A CA 1
ATOM 1235 C C . GLN A 1 173 ? -15.889 -5.305 0.631 1.00 96.19 173 GLN A C 1
ATOM 1237 O O . GLN A 1 173 ? -15.895 -4.266 -0.028 1.00 96.19 173 GLN A O 1
ATOM 1242 N N . LEU A 1 174 ? -14.780 -6.020 0.817 1.00 96.00 174 LEU A N 1
ATOM 1243 C CA . LEU A 1 174 ? -13.468 -5.566 0.368 1.00 96.00 174 LEU A CA 1
ATOM 1244 C C . LEU A 1 174 ? -13.304 -5.686 -1.148 1.00 96.00 174 LEU A C 1
ATOM 1246 O O . LEU A 1 174 ? -13.546 -6.741 -1.744 1.00 96.00 174 LEU A O 1
ATOM 1250 N N . LYS A 1 175 ? -12.846 -4.596 -1.767 1.00 94.00 175 LYS A N 1
ATOM 1251 C CA . LYS A 1 175 ? -12.503 -4.522 -3.191 1.00 94.00 175 LYS A CA 1
ATOM 1252 C C . LYS A 1 175 ? -11.260 -3.648 -3.394 1.00 94.00 175 LYS A C 1
ATOM 1254 O O . LYS A 1 175 ? -10.951 -2.825 -2.531 1.00 94.00 175 LYS A O 1
ATOM 1259 N N . PRO A 1 176 ? -10.549 -3.805 -4.521 1.00 95.62 176 PRO A N 1
ATOM 1260 C CA . PRO A 1 176 ? -9.463 -2.907 -4.891 1.00 95.62 176 PRO A CA 1
ATOM 1261 C C . PRO A 1 176 ? -9.992 -1.548 -5.375 1.00 95.62 176 PRO A C 1
ATOM 1263 O O . PRO A 1 176 ? -10.931 -1.485 -6.172 1.00 95.62 176 PRO A O 1
ATOM 1266 N N . TYR A 1 177 ? -9.355 -0.467 -4.930 1.00 95.31 177 TYR A N 1
ATOM 1267 C CA . TYR A 1 177 ? -9.666 0.919 -5.280 1.00 95.31 177 TYR A CA 1
ATOM 1268 C C . TYR A 1 177 ? -8.404 1.713 -5.634 1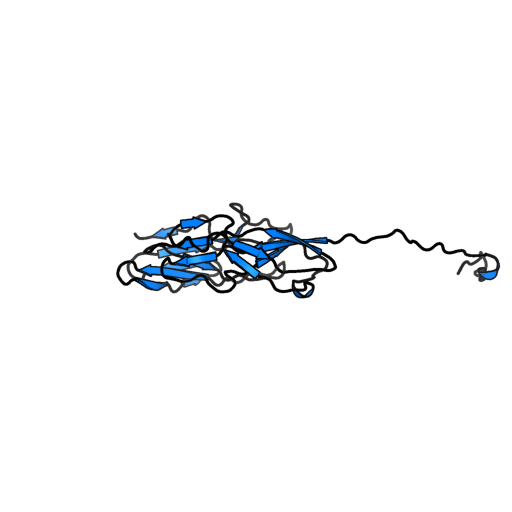.00 95.31 177 TYR A C 1
ATOM 1270 O O . TYR A 1 177 ? -7.322 1.475 -5.100 1.00 95.31 177 TYR A O 1
ATOM 1278 N N . THR A 1 178 ? -8.572 2.719 -6.490 1.00 91.69 178 THR A N 1
ATOM 1279 C CA . THR A 1 178 ? -7.610 3.806 -6.712 1.00 91.69 178 THR A CA 1
ATOM 1280 C C . THR A 1 178 ? -8.249 5.111 -6.248 1.00 91.69 178 THR A C 1
ATOM 1282 O O . THR A 1 178 ? -9.169 5.621 -6.896 1.00 91.69 178 THR A O 1
ATOM 1285 N N . GLY A 1 179 ? -7.812 5.641 -5.104 1.00 87.94 179 GLY A N 1
ATOM 1286 C CA . GLY A 1 179 ? -8.507 6.761 -4.465 1.00 87.94 179 GLY A CA 1
ATOM 1287 C C . GLY A 1 179 ? -9.945 6.371 -4.111 1.00 87.94 179 GLY A C 1
ATOM 1288 O O . GLY A 1 179 ? -10.154 5.406 -3.375 1.00 87.94 179 GLY A O 1
ATOM 1289 N N . SER A 1 180 ? -10.933 7.093 -4.639 1.00 88.75 180 SER A N 1
ATOM 1290 C CA . SER A 1 180 ? -12.363 6.818 -4.401 1.00 88.75 180 SER A CA 1
ATOM 1291 C C . SER A 1 180 ? -13.015 5.923 -5.462 1.00 88.75 180 SER A C 1
ATOM 1293 O O . SER A 1 180 ? -14.169 5.532 -5.303 1.00 88.75 180 SER A O 1
ATOM 1295 N N . SER A 1 181 ? -12.301 5.586 -6.537 1.00 94.44 181 SER A N 1
ATOM 1296 C CA . SER A 1 181 ? -12.839 4.798 -7.651 1.00 94.44 181 SER A CA 1
ATOM 1297 C C . SER A 1 181 ? -12.464 3.330 -7.514 1.00 94.44 181 SER A C 1
ATOM 1299 O O . SER A 1 181 ? -11.311 3.014 -7.218 1.00 94.44 181 SER A O 1
ATOM 1301 N N . ALA A 1 182 ? -13.421 2.431 -7.754 1.00 94.94 182 ALA A N 1
ATOM 1302 C CA . ALA A 1 182 ? -13.131 1.002 -7.833 1.00 94.94 182 ALA A CA 1
ATOM 1303 C C . ALA A 1 182 ? -12.101 0.740 -8.943 1.00 94.94 182 ALA A C 1
ATOM 1305 O O . ALA A 1 182 ? -12.105 1.418 -9.975 1.00 94.94 182 ALA A O 1
ATOM 1306 N N . ALA A 1 183 ? -11.215 -0.230 -8.727 1.00 95.56 183 ALA A N 1
ATOM 1307 C CA . ALA A 1 183 ? -10.183 -0.562 -9.695 1.00 95.56 183 ALA A CA 1
ATOM 1308 C C . ALA A 1 183 ? -10.802 -0.967 -11.039 1.00 95.56 183 ALA A C 1
ATOM 1310 O O . ALA A 1 183 ? -11.733 -1.774 -11.101 1.00 95.56 183 ALA A O 1
ATOM 1311 N N . ALA A 1 184 ? -10.257 -0.413 -12.121 1.00 95.62 184 ALA A N 1
ATOM 1312 C CA . ALA A 1 184 ? -10.696 -0.738 -13.467 1.00 95.62 184 ALA A CA 1
ATOM 1313 C C . ALA A 1 184 ? -10.427 -2.214 -13.805 1.00 95.62 184 ALA A C 1
ATOM 1315 O O . ALA A 1 184 ? -9.446 -2.818 -13.354 1.00 95.62 184 ALA A O 1
ATOM 1316 N N . VAL A 1 185 ? -11.294 -2.775 -14.645 1.00 95.75 185 VAL A N 1
ATOM 1317 C CA . VAL A 1 185 ? -11.170 -4.135 -15.171 1.00 95.75 185 VAL A CA 1
ATOM 1318 C C . VAL A 1 185 ? -10.799 -4.105 -16.650 1.00 95.75 185 VAL A C 1
ATOM 1320 O O . VAL A 1 185 ? -11.178 -3.202 -17.392 1.00 95.75 185 VAL A O 1
ATOM 1323 N N . SER A 1 186 ? -10.029 -5.099 -17.070 1.00 96.25 186 SER A N 1
ATOM 1324 C CA . SER A 1 186 ? -9.695 -5.367 -18.467 1.00 96.25 186 SER A CA 1
ATOM 1325 C C . SER A 1 186 ? -10.910 -5.876 -19.253 1.00 96.25 186 SER A C 1
ATOM 1327 O O . SER A 1 186 ? -11.922 -6.277 -18.679 1.00 96.25 186 SER A O 1
ATOM 1329 N N . ASN A 1 187 ? -10.758 -6.007 -20.575 1.00 95.81 187 ASN A N 1
ATOM 1330 C CA . ASN A 1 187 ? -11.760 -6.645 -21.442 1.00 95.81 187 ASN A CA 1
ATOM 1331 C C . ASN A 1 187 ? -12.055 -8.110 -21.069 1.00 95.81 187 ASN A C 1
ATOM 1333 O O . ASN A 1 187 ? -13.091 -8.642 -21.449 1.00 95.81 187 ASN A O 1
ATOM 1337 N N . SER A 1 188 ? -11.156 -8.764 -20.326 1.00 95.12 188 SER A N 1
ATOM 1338 C CA . SER A 1 188 ? -11.356 -10.127 -19.817 1.00 95.12 188 SER A CA 1
ATOM 1339 C C . SER A 1 188 ? -12.077 -10.178 -18.462 1.00 95.12 188 SER A C 1
ATOM 1341 O O . SER A 1 188 ? -12.201 -11.249 -17.881 1.00 95.12 188 SER A O 1
ATOM 1343 N N . GLY A 1 189 ? -12.515 -9.030 -17.930 1.00 94.44 189 GLY A N 1
ATOM 1344 C CA . GLY A 1 189 ? -13.198 -8.918 -16.636 1.00 94.44 189 GLY A CA 1
ATOM 1345 C C . GLY A 1 189 ? -12.271 -8.920 -15.416 1.00 94.44 189 GLY A C 1
ATOM 1346 O O . GLY A 1 189 ? -12.736 -8.726 -14.298 1.00 94.44 189 GLY A O 1
ATOM 1347 N N . ASN A 1 190 ? -10.962 -9.094 -15.611 1.00 95.00 190 ASN A N 1
ATOM 1348 C CA . ASN A 1 190 ? -9.973 -9.115 -14.531 1.00 95.00 190 ASN A CA 1
ATOM 1349 C C . ASN A 1 190 ? -9.487 -7.707 -14.182 1.00 95.00 190 ASN A C 1
ATOM 1351 O O . ASN A 1 190 ? -9.257 -6.912 -15.098 1.00 95.00 190 ASN A O 1
ATOM 1355 N N . THR A 1 191 ? -9.271 -7.422 -12.893 1.00 94.50 191 THR A N 1
ATOM 1356 C CA . THR A 1 191 ? -8.644 -6.174 -12.425 1.00 94.50 191 THR A CA 1
ATOM 1357 C C . THR A 1 191 ? -7.325 -5.942 -13.156 1.00 94.50 191 THR A C 1
ATOM 1359 O O . THR A 1 191 ? -6.519 -6.862 -13.313 1.00 94.50 191 THR A O 1
ATOM 1362 N N . ILE A 1 192 ? -7.130 -4.719 -13.646 1.00 94.00 192 ILE A N 1
ATOM 1363 C CA . ILE A 1 192 ? -5.896 -4.329 -14.335 1.00 94.00 192 ILE A CA 1
ATOM 1364 C C . ILE A 1 192 ? -4.710 -4.446 -13.360 1.00 94.00 192 ILE A C 1
ATOM 1366 O O . ILE A 1 192 ? -4.877 -4.407 -12.146 1.00 94.00 192 ILE A O 1
ATOM 1370 N N . VAL A 1 193 ? -3.500 -4.662 -13.876 1.00 91.69 193 VAL A N 1
ATOM 1371 C CA . VAL A 1 193 ? -2.294 -4.711 -13.037 1.00 91.69 193 VAL A CA 1
ATOM 1372 C C . VAL A 1 193 ? -2.012 -3.321 -12.463 1.00 91.69 193 VAL A C 1
ATOM 1374 O O . VAL A 1 193 ? -1.975 -2.337 -13.202 1.00 91.69 193 VAL A O 1
ATOM 1377 N N . GLY A 1 194 ? -1.781 -3.245 -11.155 1.00 92.62 194 GLY A N 1
ATOM 1378 C CA . GLY A 1 194 ? -1.486 -1.997 -10.460 1.00 92.62 194 GLY A CA 1
ATOM 1379 C C . GLY A 1 194 ? -1.423 -2.171 -8.946 1.00 92.62 194 GLY A C 1
ATOM 1380 O O . GLY A 1 194 ? -1.593 -3.274 -8.427 1.00 92.62 194 GLY A O 1
ATOM 1381 N N . ASN A 1 195 ? -1.198 -1.056 -8.253 1.00 93.69 195 ASN A N 1
ATOM 1382 C CA . ASN A 1 195 ? -1.265 -0.974 -6.795 1.00 93.69 195 ASN A CA 1
ATOM 1383 C C . ASN A 1 195 ? -2.620 -0.391 -6.393 1.00 93.69 195 ASN A C 1
ATOM 1385 O O . ASN A 1 195 ? -3.064 0.597 -6.981 1.00 93.69 195 ASN A O 1
ATOM 1389 N N . TYR A 1 196 ? -3.261 -0.999 -5.397 1.00 95.31 196 TYR A N 1
ATOM 1390 C CA . TYR A 1 196 ? -4.633 -0.684 -5.015 1.00 95.31 196 TYR A CA 1
ATOM 1391 C C . TYR A 1 196 ? -4.789 -0.635 -3.501 1.00 95.31 196 TYR A C 1
ATOM 1393 O O . TYR A 1 196 ? -4.245 -1.482 -2.791 1.00 95.31 196 TYR A O 1
ATOM 1401 N N . ASP A 1 197 ? -5.619 0.291 -3.029 1.00 94.25 197 ASP A N 1
ATOM 1402 C CA . ASP A 1 197 ? -6.155 0.226 -1.674 1.00 94.25 197 ASP A CA 1
ATOM 1403 C C . ASP A 1 197 ? -7.206 -0.882 -1.620 1.00 94.25 197 ASP A C 1
ATOM 1405 O O . ASP A 1 197 ? -8.131 -0.897 -2.436 1.00 94.25 197 ASP A O 1
ATOM 1409 N N . ILE A 1 198 ? -7.117 -1.776 -0.638 1.00 95.50 198 ILE A N 1
ATOM 1410 C CA . ILE A 1 198 ? -8.174 -2.757 -0.379 1.00 95.50 198 ILE A CA 1
ATOM 1411 C C . ILE A 1 198 ? -9.081 -2.222 0.724 1.00 95.50 198 ILE A C 1
ATOM 1413 O O . ILE A 1 198 ? -8.696 -2.195 1.894 1.00 95.50 198 ILE A O 1
ATOM 1417 N N . LYS A 1 199 ? -10.286 -1.790 0.348 1.00 93.88 199 LYS A N 1
ATOM 1418 C CA . LYS A 1 199 ? -11.244 -1.160 1.264 1.00 93.88 199 LYS A CA 1
ATOM 1419 C C . LYS A 1 199 ? -12.690 -1.388 0.836 1.00 93.88 199 LYS A C 1
ATOM 1421 O O . LYS A 1 199 ? -12.959 -1.921 -0.240 1.00 93.88 199 LYS A O 1
ATOM 1426 N N . ASP A 1 200 ? -13.598 -0.957 1.699 1.00 94.88 200 ASP A N 1
ATOM 1427 C CA . ASP A 1 200 ? -15.005 -0.732 1.390 1.00 94.88 200 ASP A CA 1
ATOM 1428 C C . ASP A 1 200 ? -15.299 0.760 1.594 1.00 94.88 200 ASP A C 1
ATOM 1430 O O . ASP A 1 200 ? -14.964 1.328 2.634 1.00 94.88 200 ASP A O 1
ATOM 1434 N N . THR A 1 201 ? -15.882 1.413 0.590 1.00 93.38 201 THR A N 1
ATOM 1435 C CA . THR A 1 201 ? -16.250 2.835 0.657 1.00 93.38 201 THR A CA 1
ATOM 1436 C C . THR A 1 201 ? -17.597 3.069 1.338 1.00 93.38 201 THR A C 1
ATOM 1438 O O . THR A 1 201 ? -17.978 4.217 1.560 1.00 93.38 201 THR A O 1
ATOM 1441 N N . SER A 1 202 ? -18.360 2.015 1.627 1.00 93.00 202 SER A N 1
ATOM 1442 C CA . SER A 1 202 ? -19.693 2.107 2.226 1.00 93.00 202 SER A CA 1
ATOM 1443 C C . SER A 1 202 ? -19.976 0.930 3.170 1.00 93.00 202 SER A C 1
ATOM 1445 O O . SER A 1 202 ? -20.949 0.200 2.962 1.00 93.00 202 SER A O 1
ATOM 1447 N N . PRO A 1 203 ? -19.155 0.740 4.223 1.00 95.25 203 PRO A N 1
ATOM 1448 C CA . PRO A 1 203 ? -19.402 -0.307 5.202 1.00 95.25 203 PRO A CA 1
ATOM 1449 C C . PRO A 1 203 ? -20.710 -0.045 5.960 1.00 95.25 203 PRO A C 1
ATOM 1451 O O . PRO A 1 203 ? -21.084 1.097 6.232 1.00 95.25 203 PRO A O 1
ATOM 1454 N N . THR A 1 204 ? -21.396 -1.118 6.343 1.00 96.75 204 THR A N 1
ATOM 1455 C CA . THR A 1 204 ? -22.587 -1.048 7.196 1.00 96.75 204 THR A CA 1
ATOM 1456 C C . THR A 1 204 ? -22.166 -1.118 8.655 1.00 96.75 204 THR A C 1
ATOM 1458 O O . THR A 1 204 ? -21.489 -2.065 9.049 1.00 96.75 204 THR A O 1
ATOM 1461 N N . VAL A 1 205 ? -22.586 -0.144 9.461 1.00 94.69 205 VAL A N 1
ATOM 1462 C CA . VAL A 1 205 ? -22.338 -0.109 10.907 1.00 94.69 205 VAL A CA 1
ATOM 1463 C C . VAL A 1 205 ? -23.666 -0.256 11.641 1.00 94.69 205 VAL A C 1
ATOM 1465 O O . VAL A 1 205 ? -24.645 0.408 11.302 1.00 94.69 205 VAL A O 1
ATOM 1468 N N . VAL A 1 206 ? -23.699 -1.141 12.632 1.00 93.31 206 VAL A N 1
ATOM 1469 C CA . VAL A 1 206 ? -24.837 -1.377 13.526 1.00 93.31 206 VAL A CA 1
ATOM 1470 C C . VAL A 1 206 ? -24.355 -1.189 14.959 1.00 93.31 206 VAL A C 1
ATOM 1472 O O . VAL A 1 206 ? -23.254 -1.623 15.282 1.00 93.31 206 VAL A O 1
ATOM 1475 N N . GLY A 1 207 ? -25.182 -0.582 15.810 1.00 80.88 207 GLY A N 1
ATOM 1476 C CA . GLY A 1 207 ? -24.819 -0.249 17.190 1.00 80.88 207 GLY A CA 1
ATOM 1477 C C . GLY A 1 207 ? -24.020 1.054 17.305 1.00 80.88 207 GLY A C 1
ATOM 1478 O O . GLY A 1 207 ? -23.621 1.642 16.298 1.00 80.88 207 GLY A O 1
ATOM 1479 N N . SER A 1 208 ? -23.853 1.527 18.540 1.00 61.03 208 SER A N 1
ATOM 1480 C CA . SER A 1 208 ? -23.154 2.767 18.910 1.00 61.03 208 SER A CA 1
ATOM 1481 C C . SER A 1 208 ? -22.328 2.562 20.165 1.00 61.03 208 SER A C 1
ATOM 1483 O O . SER A 1 208 ? -22.915 1.973 21.102 1.00 61.03 208 SER A O 1
#

Radius of gyration: 26.2 Å; Cα contacts (8 Å, |Δi|>4): 374; chains: 1; bounding box: 60×33×90 Å

Organism: NCBI:txid1293045

InterPro domains:
  IPR041286 MBG domain, YGX type [PF18676] (31-110)

pLDDT: mean 94.4, std 4.92, range [61.03, 98.81]

Mean predicted aligned error: 6.09 Å

Nearest PDB structures (foldseek):
  6yy6-assembly1_A  TM=5.406E-01  e=7.049E+00  Mycobacteroides abscessus ATCC 19977

Secondary structure (DSSP, 8-state):
--B-TT--B-GGGS---PPP------PPEEEEEEEPPEEEETTSPPPTTTT-EEEE---TT--GGG-EEEEEEEETTTT--SSEEEEEEEEEEEEE-SSEEEEEEPEEEEEEPTT-EEEEEPP----TTSPPPP-EEEEEEETTTTEEEEEPEEEETTEEEEE-SSS-EEEEE-EEEETTEEPPB-TTSSBPSS--EEE-SS-EEE--

Sequence (208 aa):
TLKDASNADMTDNYTITYVDNTTSSIAKANLTVAANSDARFVVQTDAAGYNGVSYSGFVAGETSSVLGGSVSISRSNAATQAAGHYSGALVASGLTAANYNISYANGDYTIVAANQLLVRTTNTTTTYGSTPTYTTTAQYLDGSSNQIASLTPTVSGNNYTFSDGVGGSISMQLKPYTGSSAAAVSNSGNTIVGNYDIKDTSPTVVGS